Protein AF-A0A947GKJ6-F1 (afdb_monomer_lite)

InterPro domains:
  IPR011990 Tetratricopeptide-like helical domain superfamily [G3DSA:1.25.40.10] (149-249)
  IPR011990 Tetratricopeptide-like helical domain superfamily [SSF48452] (168-227)
  IPR019734 Tetratricopeptide repeat [PS50005] (166-199)

Structure (mmCIF, N/CA/C/O backbone):
data_AF-A0A947GKJ6-F1
#
_entry.id   AF-A0A947GKJ6-F1
#
loop_
_atom_site.group_PDB
_atom_site.id
_atom_site.type_symbol
_atom_site.label_atom_id
_atom_site.label_alt_id
_atom_site.label_comp_id
_atom_site.label_asym_id
_atom_site.label_entity_id
_atom_site.label_seq_id
_atom_site.pdbx_PDB_ins_code
_atom_site.Cartn_x
_atom_site.Cartn_y
_atom_site.Cartn_z
_atom_site.occupancy
_atom_site.B_iso_or_equiv
_atom_site.auth_seq_id
_atom_site.auth_comp_id
_atom_site.auth_asym_id
_atom_site.auth_atom_id
_atom_site.pdbx_PDB_model_num
ATOM 1 N N . MET A 1 1 ? 82.228 -13.424 -0.728 1.00 37.06 1 MET A N 1
ATOM 2 C CA . MET A 1 1 ? 81.303 -14.328 -1.454 1.00 37.06 1 MET A CA 1
ATOM 3 C C . MET A 1 1 ? 79.972 -14.249 -0.713 1.00 37.06 1 MET A C 1
ATOM 5 O O . MET A 1 1 ? 79.982 -14.497 0.479 1.00 37.06 1 MET A O 1
ATOM 9 N N . ARG A 1 2 ? 78.949 -13.542 -1.230 1.00 31.52 2 ARG A N 1
ATOM 10 C CA . ARG A 1 2 ? 77.868 -14.062 -2.112 1.00 31.52 2 ARG A CA 1
ATOM 11 C C . ARG A 1 2 ? 77.265 -15.351 -1.515 1.00 31.52 2 ARG A C 1
ATOM 13 O O . ARG A 1 2 ? 78.027 -16.273 -1.288 1.00 31.52 2 ARG A O 1
ATOM 20 N N . SER A 1 3 ? 75.973 -15.500 -1.237 1.00 30.55 3 SER A N 1
ATOM 21 C CA . SER A 1 3 ? 74.774 -14.880 -1.811 1.00 30.55 3 SER A CA 1
ATOM 22 C C . SER A 1 3 ? 73.558 -15.165 -0.918 1.00 30.55 3 SER A C 1
ATOM 24 O O . SER A 1 3 ? 73.424 -16.273 -0.404 1.00 30.55 3 SER A O 1
ATOM 26 N N . ILE A 1 4 ? 72.659 -14.188 -0.799 1.00 38.94 4 ILE A N 1
ATOM 27 C CA . ILE A 1 4 ? 71.297 -14.356 -0.276 1.00 38.94 4 ILE A CA 1
ATOM 28 C C . ILE A 1 4 ? 70.456 -15.030 -1.367 1.00 38.94 4 ILE A C 1
ATOM 30 O O . ILE A 1 4 ? 70.516 -14.634 -2.531 1.00 38.94 4 ILE A O 1
ATOM 34 N N . VAL A 1 5 ? 69.725 -16.072 -0.977 1.00 35.12 5 VAL A N 1
ATOM 35 C CA . VAL A 1 5 ? 68.869 -16.900 -1.831 1.00 35.12 5 VAL A CA 1
ATOM 36 C C . VAL A 1 5 ? 67.626 -16.109 -2.241 1.00 35.12 5 VAL A C 1
ATOM 38 O O . VAL A 1 5 ? 66.886 -15.609 -1.398 1.00 35.12 5 VAL A O 1
ATOM 41 N N . SER A 1 6 ? 67.416 -16.011 -3.549 1.00 31.17 6 SER A N 1
ATOM 42 C CA . SER A 1 6 ? 66.193 -15.561 -4.206 1.00 31.17 6 SER A CA 1
ATOM 43 C C . SER A 1 6 ? 65.480 -16.757 -4.853 1.00 31.17 6 SER A C 1
ATOM 45 O O . SER A 1 6 ? 66.083 -17.809 -5.060 1.00 31.17 6 SER A O 1
ATOM 47 N N . SER A 1 7 ? 64.217 -16.536 -5.230 1.00 29.61 7 SER A N 1
ATOM 48 C CA . SER A 1 7 ? 63.300 -17.390 -6.009 1.00 29.61 7 SER A CA 1
ATOM 49 C C . SER A 1 7 ? 62.308 -18.253 -5.211 1.00 29.61 7 SER A C 1
ATOM 51 O O . SER A 1 7 ? 62.592 -19.359 -4.769 1.00 29.61 7 SER A O 1
ATOM 53 N N . LEU A 1 8 ? 61.078 -17.738 -5.102 1.00 32.47 8 LEU A N 1
ATOM 54 C CA . LEU A 1 8 ? 59.866 -18.549 -5.026 1.00 32.47 8 LEU A CA 1
ATOM 55 C C . LEU A 1 8 ? 59.161 -18.421 -6.378 1.00 32.47 8 LEU A C 1
ATOM 57 O O . LEU A 1 8 ? 58.703 -17.343 -6.751 1.00 32.47 8 LEU A O 1
ATOM 61 N N . GLY A 1 9 ? 59.118 -19.531 -7.108 1.00 27.06 9 GLY A N 1
ATOM 62 C CA . GLY A 1 9 ? 58.302 -19.730 -8.293 1.00 27.06 9 GLY A CA 1
ATOM 63 C C . GLY A 1 9 ? 57.710 -21.137 -8.255 1.00 27.06 9 GLY A C 1
ATOM 64 O O . GLY A 1 9 ? 58.453 -22.110 -8.207 1.00 27.06 9 GLY A O 1
ATOM 65 N N . LEU A 1 10 ? 56.382 -21.226 -8.275 1.00 33.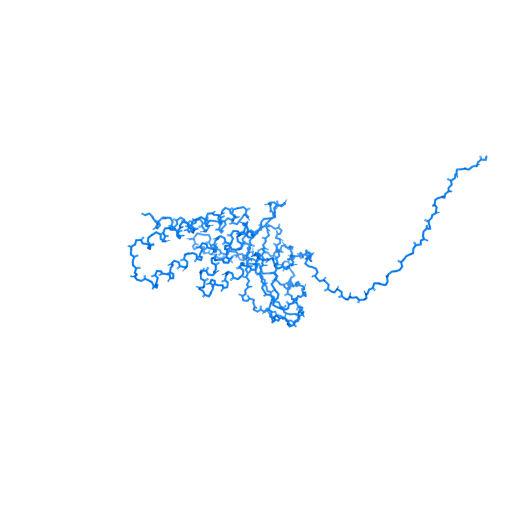88 10 LEU A N 1
ATOM 66 C CA . LEU A 1 10 ? 55.575 -22.394 -8.653 1.00 33.88 10 LEU A CA 1
ATOM 67 C C . LEU A 1 10 ? 54.344 -21.800 -9.383 1.00 33.88 10 LEU A C 1
ATOM 69 O O . LEU A 1 10 ? 53.660 -20.971 -8.792 1.00 33.88 10 LEU A O 1
ATOM 73 N N . MET A 1 11 ? 54.140 -21.945 -10.706 1.00 29.05 11 MET A N 1
ATOM 74 C CA . MET A 1 11 ? 53.617 -23.132 -11.433 1.00 29.05 11 MET A CA 1
ATOM 75 C C . MET A 1 11 ? 52.424 -23.761 -10.682 1.00 29.05 11 MET A C 1
ATOM 77 O O . MET A 1 11 ? 52.632 -24.291 -9.602 1.00 29.05 11 MET A O 1
ATOM 81 N N . GLY A 1 12 ? 51.154 -23.762 -11.107 1.00 29.92 12 GLY A N 1
ATOM 82 C CA . GLY A 1 12 ? 50.521 -23.517 -12.405 1.00 29.92 12 GLY A CA 1
ATOM 83 C C . GLY A 1 12 ? 50.103 -24.828 -13.091 1.00 29.92 12 GLY A C 1
ATOM 84 O O . GLY A 1 12 ? 50.904 -25.316 -13.869 1.00 29.92 12 GLY A O 1
ATOM 85 N N . VAL A 1 13 ? 48.886 -25.359 -12.842 1.00 30.19 13 VAL A N 1
ATOM 86 C CA . VAL A 1 13 ? 48.108 -26.303 -13.705 1.00 30.19 13 VAL A CA 1
ATOM 87 C C . VAL A 1 13 ? 46.611 -26.211 -13.288 1.00 30.19 13 VAL A C 1
ATOM 89 O O . VAL A 1 13 ? 46.316 -26.437 -12.121 1.00 30.19 13 VAL A O 1
ATOM 92 N N . LEU A 1 14 ? 45.678 -25.620 -14.056 1.00 30.88 14 LEU A N 1
ATOM 93 C CA . LEU A 1 14 ? 44.895 -26.097 -15.226 1.00 30.88 14 LEU A CA 1
ATOM 94 C C . LEU A 1 14 ? 43.681 -26.996 -14.885 1.00 30.88 14 LEU A C 1
ATOM 96 O O . LEU A 1 14 ? 43.839 -28.177 -14.599 1.00 30.88 14 LEU A O 1
ATOM 100 N N . LEU A 1 15 ? 42.463 -26.456 -15.032 1.00 26.39 15 LEU A N 1
ATOM 101 C CA . LEU A 1 15 ? 41.263 -27.228 -15.384 1.00 26.39 15 LEU A CA 1
ATOM 102 C C . LEU A 1 15 ? 40.275 -26.329 -16.139 1.00 26.39 15 LEU A C 1
ATOM 104 O O . LEU A 1 15 ? 39.789 -25.331 -15.612 1.00 26.39 15 LEU A O 1
ATOM 108 N N . GLY A 1 16 ? 40.032 -26.673 -17.403 1.00 33.19 16 GLY A N 1
ATOM 109 C CA . GLY A 1 16 ? 39.035 -26.028 -18.242 1.00 33.19 16 GLY A CA 1
ATOM 110 C C . GLY A 1 16 ? 37.628 -26.498 -17.890 1.00 33.19 16 GLY A C 1
ATOM 111 O O . GLY A 1 16 ? 37.373 -27.695 -17.781 1.00 33.19 16 GLY A O 1
ATOM 112 N N . LEU A 1 17 ? 36.710 -25.544 -17.791 1.00 26.81 17 LEU A N 1
ATOM 113 C CA . LEU A 1 17 ? 35.291 -25.761 -18.018 1.00 26.81 17 LEU A CA 1
ATOM 114 C C . LEU A 1 17 ? 34.853 -24.745 -19.067 1.00 26.81 17 LEU A C 1
ATOM 116 O O . LEU A 1 17 ? 34.988 -23.537 -18.879 1.00 26.81 17 LEU A O 1
ATOM 120 N N . ALA A 1 18 ? 34.369 -25.262 -20.192 1.00 28.14 18 ALA A N 1
ATOM 121 C CA . ALA A 1 18 ? 33.585 -24.497 -21.139 1.00 28.14 18 ALA A CA 1
ATOM 122 C C . ALA A 1 18 ? 32.384 -23.908 -20.388 1.00 28.14 18 ALA A C 1
ATOM 124 O O . ALA A 1 18 ? 31.559 -24.655 -19.863 1.00 28.14 18 ALA A O 1
ATOM 125 N N . MET A 1 19 ? 32.304 -22.582 -20.302 1.00 24.97 19 MET A N 1
ATOM 126 C CA . MET A 1 19 ? 31.081 -21.919 -19.864 1.00 24.97 19 MET A CA 1
ATOM 127 C C . MET A 1 19 ? 30.160 -21.738 -21.076 1.00 24.97 19 MET A C 1
ATOM 129 O O . MET A 1 19 ? 30.645 -21.408 -22.163 1.00 24.97 19 MET A O 1
ATOM 133 N N . PRO A 1 20 ? 28.851 -21.994 -20.924 1.00 27.77 20 PRO A N 1
ATOM 134 C CA . PRO A 1 20 ? 27.901 -21.855 -22.010 1.00 27.77 20 PRO A CA 1
ATOM 135 C C . PRO A 1 20 ? 27.754 -20.380 -22.386 1.00 27.77 20 PRO A C 1
ATOM 137 O O . PRO A 1 20 ? 27.808 -19.484 -21.546 1.00 27.77 20 PRO A O 1
ATOM 140 N N . VAL A 1 21 ? 27.517 -20.141 -23.671 1.00 33.78 21 VAL A N 1
ATOM 141 C CA . VAL A 1 21 ? 26.902 -18.906 -24.148 1.00 33.78 21 VAL A CA 1
ATOM 142 C C . VAL A 1 21 ? 25.480 -18.873 -23.585 1.00 33.78 21 VAL A C 1
ATOM 144 O O . VAL A 1 21 ? 24.639 -19.668 -23.997 1.00 33.78 21 VAL A O 1
ATOM 147 N N . SER A 1 22 ? 25.198 -17.959 -22.660 1.00 23.44 22 SER A N 1
ATOM 148 C CA . SER A 1 22 ? 23.830 -17.559 -22.330 1.00 23.44 22 SER A CA 1
ATOM 149 C C . SER A 1 22 ? 23.781 -16.053 -22.131 1.00 23.44 22 SER A C 1
ATOM 151 O O . SER A 1 22 ? 24.457 -15.492 -21.272 1.00 23.44 22 SER A O 1
ATOM 153 N N . ALA A 1 23 ? 22.990 -15.409 -22.980 1.00 28.45 23 ALA A N 1
ATOM 154 C CA . ALA A 1 23 ? 22.637 -14.012 -22.889 1.00 28.45 23 ALA A CA 1
ATOM 155 C C . ALA A 1 23 ? 21.926 -13.739 -21.556 1.00 28.45 23 ALA A C 1
ATOM 157 O O . ALA A 1 23 ? 20.780 -14.135 -21.369 1.00 28.45 23 ALA A O 1
ATOM 158 N N . GLU A 1 24 ? 22.588 -13.025 -20.655 1.00 24.91 24 GLU A N 1
ATOM 159 C CA . GLU A 1 24 ? 21.933 -12.353 -19.539 1.00 24.91 24 GLU A CA 1
ATOM 160 C C . GLU A 1 24 ? 21.979 -10.848 -19.802 1.00 24.91 24 GLU A C 1
ATOM 162 O O . GLU A 1 24 ? 22.878 -10.131 -19.373 1.00 24.91 24 GLU A O 1
ATOM 167 N N . VAL A 1 25 ? 20.965 -10.347 -20.511 1.00 29.11 25 VAL A N 1
ATOM 168 C CA . VAL A 1 25 ? 20.503 -8.973 -20.284 1.00 29.11 25 VAL A CA 1
ATOM 169 C C . VAL A 1 25 ? 19.706 -9.014 -18.979 1.00 29.11 25 VAL A C 1
ATOM 171 O O . VAL A 1 25 ? 18.476 -9.083 -18.968 1.00 29.11 25 VAL A O 1
ATOM 174 N N . LEU A 1 26 ? 20.442 -9.069 -17.868 1.00 25.94 26 LEU A N 1
ATOM 175 C CA . LEU A 1 26 ? 19.922 -8.935 -16.516 1.00 25.94 26 LEU A CA 1
ATOM 176 C C . LEU A 1 26 ? 19.857 -7.441 -16.186 1.00 25.94 26 LEU A C 1
ATOM 178 O O . LEU A 1 26 ? 20.861 -6.818 -15.854 1.00 25.94 26 LEU A O 1
ATOM 182 N N . LEU A 1 27 ? 18.660 -6.863 -16.197 1.00 30.64 27 LEU A N 1
ATOM 183 C CA . LEU A 1 27 ? 18.359 -5.864 -15.177 1.00 30.64 27 LEU A CA 1
ATOM 184 C C . LEU A 1 27 ? 18.038 -6.660 -13.916 1.00 30.64 27 LEU A C 1
ATOM 186 O O . LEU A 1 27 ? 16.894 -7.022 -13.653 1.00 30.64 27 LEU A O 1
ATOM 190 N N . GLN A 1 28 ? 19.096 -7.021 -13.191 1.00 31.44 28 GLN A N 1
ATOM 191 C CA . GLN A 1 28 ? 18.980 -7.455 -11.808 1.00 31.44 28 GLN A CA 1
ATOM 192 C C . GLN A 1 28 ? 18.272 -6.320 -11.059 1.00 31.44 28 GLN A C 1
ATOM 194 O O . GLN A 1 28 ? 18.642 -5.153 -11.214 1.00 31.44 28 GLN A O 1
ATOM 199 N N . ALA A 1 29 ? 17.242 -6.645 -10.279 1.00 35.03 29 ALA A N 1
ATOM 200 C CA . ALA A 1 29 ? 16.741 -5.747 -9.246 1.00 35.03 29 ALA A CA 1
ATOM 201 C C . ALA A 1 29 ? 17.953 -5.160 -8.490 1.00 35.03 29 ALA A C 1
ATOM 203 O O . ALA A 1 29 ? 18.764 -5.925 -7.969 1.00 35.03 29 ALA A O 1
ATOM 204 N N . GLY A 1 30 ? 18.136 -3.834 -8.532 1.00 33.03 30 GLY A N 1
ATOM 205 C CA . GLY A 1 30 ? 19.352 -3.181 -8.014 1.00 33.03 30 GLY A CA 1
ATOM 206 C C . GLY A 1 30 ? 20.012 -2.112 -8.897 1.00 33.03 30 GLY A C 1
ATOM 207 O O . GLY A 1 30 ? 21.083 -1.614 -8.543 1.00 33.03 30 GLY A O 1
ATOM 208 N N . ALA A 1 31 ? 19.413 -1.701 -10.019 1.00 32.28 31 ALA A N 1
ATOM 209 C CA . ALA A 1 31 ? 19.928 -0.563 -10.784 1.00 32.28 31 ALA A CA 1
ATOM 210 C C . ALA A 1 31 ? 19.820 0.734 -9.958 1.00 32.28 31 ALA A C 1
ATOM 212 O O . ALA A 1 31 ? 18.732 1.256 -9.727 1.00 32.28 31 ALA A O 1
ATOM 213 N N . THR A 1 32 ? 20.966 1.239 -9.500 1.00 35.75 32 THR A N 1
ATOM 214 C CA . THR A 1 32 ? 21.081 2.499 -8.763 1.00 35.75 32 THR A CA 1
ATOM 215 C C . THR A 1 32 ? 21.467 3.599 -9.748 1.00 35.75 32 THR A C 1
ATOM 217 O O . THR A 1 32 ? 22.650 3.867 -9.943 1.00 35.75 32 THR A O 1
ATOM 220 N N . GLU A 1 33 ? 20.503 4.254 -10.394 1.00 38.75 33 GLU A N 1
ATOM 221 C CA . GLU A 1 33 ? 20.808 5.490 -11.125 1.00 38.75 33 GLU A CA 1
ATOM 222 C C . GLU A 1 33 ? 20.631 6.688 -10.185 1.00 38.75 33 GLU A C 1
ATOM 224 O O . GLU A 1 33 ? 19.533 6.988 -9.716 1.00 38.75 33 GLU A O 1
ATOM 229 N N . THR A 1 34 ? 21.729 7.391 -9.895 1.00 33.97 34 THR A N 1
ATOM 230 C CA . THR A 1 34 ? 21.670 8.738 -9.310 1.00 33.97 34 THR A CA 1
ATOM 231 C C . THR A 1 34 ? 21.620 9.724 -10.471 1.00 33.97 34 THR A C 1
ATOM 233 O O . THR A 1 34 ? 22.651 9.984 -11.089 1.00 33.97 34 THR A O 1
ATOM 236 N N . LYS A 1 35 ? 20.437 10.254 -10.801 1.00 41.22 35 LYS A N 1
ATOM 237 C CA . LYS A 1 35 ? 20.310 11.352 -11.770 1.00 41.22 35 LYS A CA 1
ATOM 238 C C . LYS A 1 35 ? 20.147 12.675 -11.026 1.00 41.22 35 LYS A C 1
ATOM 240 O O . LYS A 1 35 ? 19.351 12.805 -10.101 1.00 41.22 35 LYS A O 1
ATOM 245 N N . LEU A 1 36 ? 20.970 13.645 -11.411 1.00 32.31 36 LEU A N 1
ATOM 246 C CA . LEU A 1 36 ? 20.948 15.016 -10.915 1.00 32.31 36 LEU A CA 1
ATOM 247 C C . LEU A 1 36 ? 20.172 15.839 -11.942 1.00 32.31 36 LEU A C 1
ATOM 249 O O . LEU A 1 36 ? 20.590 15.866 -13.098 1.00 32.31 36 LEU A O 1
ATOM 253 N N . VAL A 1 37 ? 19.064 16.475 -11.560 1.00 38.94 37 VAL A N 1
ATOM 254 C CA . VAL A 1 37 ? 18.311 17.333 -12.487 1.00 38.94 37 VAL A CA 1
ATOM 255 C C . VAL A 1 37 ? 18.141 18.716 -11.920 1.00 38.94 37 VAL A C 1
ATOM 257 O O . VAL A 1 37 ? 17.546 18.884 -10.863 1.00 38.94 37 VAL A O 1
ATOM 260 N N . THR A 1 38 ? 18.664 19.682 -12.663 1.00 31.03 38 THR A N 1
ATOM 261 C CA . THR A 1 38 ? 18.335 21.099 -12.581 1.00 31.03 38 THR A CA 1
ATOM 262 C C . THR A 1 38 ? 17.221 21.394 -13.595 1.00 31.03 38 THR A C 1
ATOM 264 O O . THR A 1 38 ? 17.254 20.882 -14.716 1.00 31.03 38 THR A O 1
ATOM 267 N N . ALA A 1 39 ? 16.239 22.228 -13.238 1.00 35.88 39 ALA A N 1
ATOM 268 C CA . ALA A 1 39 ? 15.137 22.634 -14.130 1.00 35.88 39 ALA A CA 1
ATOM 269 C C . ALA A 1 39 ? 15.566 23.256 -15.466 1.00 35.88 39 ALA A C 1
ATOM 271 O O . ALA A 1 39 ? 14.760 23.354 -16.391 1.00 35.88 39 ALA A O 1
ATOM 272 N N . GLU A 1 40 ? 16.826 23.657 -15.600 1.00 31.30 40 GLU A N 1
ATOM 273 C CA . GLU A 1 40 ? 17.349 24.247 -16.830 1.00 31.30 40 GLU A CA 1
ATOM 274 C C . GLU A 1 40 ? 17.473 23.238 -17.986 1.00 31.30 40 GLU A C 1
ATOM 276 O O . GLU A 1 40 ? 17.571 23.642 -19.142 1.00 31.30 40 GLU A O 1
ATOM 281 N N . SER A 1 41 ? 17.394 21.925 -17.727 1.00 37.09 41 SER A N 1
ATOM 282 C CA . SER A 1 41 ? 17.324 20.910 -18.784 1.00 37.09 41 SER A CA 1
ATOM 283 C C . SER A 1 41 ? 15.947 20.246 -18.817 1.00 37.09 41 SER A C 1
ATOM 285 O O . SER A 1 41 ? 15.705 19.282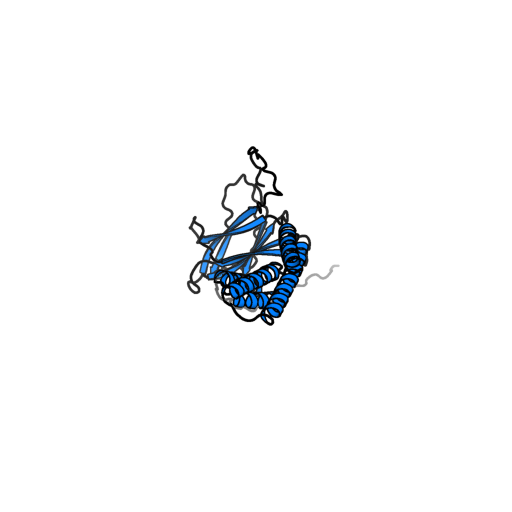 -18.098 1.00 37.09 41 SER A O 1
ATOM 287 N N . HIS A 1 42 ? 15.050 20.726 -19.680 1.00 41.69 42 HIS A N 1
ATOM 288 C CA . HIS A 1 42 ? 13.744 20.116 -19.985 1.00 41.69 42 HIS A CA 1
ATOM 289 C C . HIS A 1 42 ? 13.884 18.768 -20.734 1.00 41.69 42 HIS A C 1
ATOM 291 O O . HIS A 1 42 ? 13.357 18.588 -21.832 1.00 41.69 42 HIS A O 1
ATOM 297 N N . ARG A 1 43 ? 14.656 17.817 -20.199 1.00 50.81 43 ARG A N 1
ATOM 298 C CA . ARG A 1 43 ? 14.747 16.456 -20.742 1.00 50.81 43 ARG A CA 1
ATOM 299 C C . ARG A 1 43 ? 13.914 15.518 -19.867 1.00 50.81 43 ARG A C 1
ATOM 301 O O . ARG A 1 43 ? 14.146 15.505 -18.661 1.00 50.81 43 ARG A O 1
ATOM 308 N N . PRO A 1 44 ? 12.988 14.731 -20.446 1.00 55.69 44 PRO A N 1
ATOM 309 C CA . PRO A 1 44 ? 12.188 13.783 -19.677 1.00 55.69 44 PRO A CA 1
ATOM 310 C C . PRO A 1 44 ? 13.104 12.767 -18.986 1.00 55.69 44 PRO A C 1
ATOM 312 O O . PRO A 1 44 ? 14.025 12.217 -19.604 1.00 55.69 44 PRO A O 1
ATOM 315 N N . LEU A 1 45 ? 12.874 12.536 -17.693 1.00 66.62 45 LEU A N 1
ATOM 316 C CA . LEU A 1 45 ? 13.732 11.709 -16.838 1.00 66.62 45 LEU A CA 1
ATOM 317 C C . LEU A 1 45 ? 13.347 10.242 -16.912 1.00 66.62 45 LEU A C 1
ATOM 319 O O . LEU A 1 45 ? 12.990 9.596 -15.930 1.00 66.62 45 LEU A O 1
ATOM 323 N N . ARG A 1 46 ? 13.437 9.710 -18.124 1.00 77.25 46 ARG A N 1
ATOM 324 C CA . ARG A 1 46 ? 13.062 8.334 -18.400 1.00 77.25 46 ARG A CA 1
ATOM 325 C C . ARG A 1 46 ? 14.180 7.385 -17.999 1.00 77.25 46 ARG A C 1
ATOM 327 O O . ARG A 1 46 ? 15.348 7.554 -18.367 1.00 77.25 46 ARG A O 1
ATOM 334 N N . HIS A 1 47 ? 13.809 6.377 -17.229 1.00 78.44 47 HIS A N 1
ATOM 335 C CA . HIS A 1 47 ? 14.664 5.269 -16.843 1.00 78.44 47 HIS A CA 1
ATOM 336 C C . HIS A 1 47 ? 14.213 4.021 -17.581 1.00 78.44 47 HIS A C 1
ATOM 338 O O . HIS A 1 47 ? 13.048 3.637 -17.504 1.00 78.44 47 HIS A O 1
ATOM 344 N N . ARG A 1 48 ? 15.136 3.395 -18.309 1.00 83.19 48 ARG A N 1
ATOM 345 C CA . ARG A 1 48 ? 14.831 2.189 -19.075 1.00 83.19 48 ARG A CA 1
ATOM 346 C C . ARG A 1 48 ? 14.810 0.969 -18.168 1.00 83.19 48 ARG A C 1
ATOM 348 O O . ARG A 1 48 ? 15.694 0.789 -17.335 1.00 83.19 48 ARG A O 1
ATOM 355 N N . LEU A 1 49 ? 13.813 0.124 -18.379 1.00 82.75 49 LEU A N 1
ATOM 356 C CA . LEU A 1 49 ? 13.604 -1.140 -17.691 1.00 82.75 49 LEU A CA 1
ATOM 357 C C . LEU A 1 49 ? 13.235 -2.206 -18.726 1.00 82.75 49 LEU A C 1
ATOM 359 O O . LEU A 1 49 ? 12.490 -1.930 -19.659 1.00 82.75 49 LEU A O 1
ATOM 363 N N . THR A 1 50 ? 13.688 -3.444 -18.543 1.00 85.56 50 THR A N 1
ATOM 364 C CA . THR A 1 50 ? 13.164 -4.592 -19.295 1.00 85.56 50 THR A CA 1
ATOM 365 C C . THR A 1 50 ? 12.561 -5.588 -18.318 1.00 85.56 50 THR A C 1
ATOM 367 O O . THR A 1 50 ? 13.266 -6.115 -17.455 1.00 85.56 50 THR A O 1
ATOM 370 N N . ALA A 1 51 ? 11.266 -5.847 -18.460 1.00 85.94 51 ALA A N 1
ATOM 371 C CA . ALA A 1 51 ? 10.479 -6.662 -17.538 1.00 85.94 51 ALA A CA 1
ATOM 372 C C . ALA A 1 51 ? 9.422 -7.473 -18.298 1.00 85.94 51 ALA A C 1
ATOM 374 O O . ALA A 1 51 ? 9.137 -7.188 -19.462 1.00 85.94 51 ALA A O 1
ATOM 375 N N . GLU A 1 52 ? 8.855 -8.492 -17.654 1.00 89.25 52 GLU A N 1
ATOM 376 C CA . GLU A 1 52 ? 7.727 -9.229 -18.234 1.00 89.25 52 GLU A CA 1
ATOM 377 C C . GLU A 1 52 ? 6.479 -8.334 -18.259 1.00 89.25 52 GLU A C 1
ATOM 379 O O . GLU A 1 52 ? 6.221 -7.578 -17.317 1.00 89.25 52 GLU A O 1
ATOM 384 N N . ALA A 1 53 ? 5.685 -8.420 -19.324 1.00 88.50 53 ALA A N 1
ATOM 385 C CA . ALA A 1 53 ? 4.382 -7.762 -19.360 1.00 88.50 53 ALA A CA 1
ATOM 386 C C . ALA A 1 53 ? 3.470 -8.261 -18.222 1.00 88.50 53 ALA A C 1
ATOM 388 O O . ALA A 1 53 ? 3.460 -9.450 -17.883 1.00 88.50 53 ALA A O 1
ATOM 389 N N . GLY A 1 54 ? 2.733 -7.345 -17.586 1.00 88.25 54 GLY A N 1
ATOM 390 C CA . GLY A 1 54 ? 1.872 -7.666 -16.444 1.00 88.25 54 GLY A CA 1
ATOM 391 C C . GLY A 1 54 ? 2.623 -7.998 -15.144 1.00 88.25 54 GLY A C 1
ATOM 392 O O . GLY A 1 54 ? 2.019 -8.529 -14.200 1.00 88.25 54 GLY A O 1
ATOM 393 N N . GLN A 1 55 ? 3.937 -7.742 -15.081 1.00 89.56 55 GLN A N 1
ATOM 394 C CA . GLN A 1 55 ? 4.739 -7.919 -13.870 1.00 89.56 55 GLN A CA 1
ATOM 395 C C . GLN A 1 55 ? 4.494 -6.777 -12.880 1.00 89.56 55 GLN A C 1
ATOM 397 O O . GLN A 1 55 ? 4.583 -5.602 -13.228 1.00 89.56 55 GLN A O 1
ATOM 402 N N . THR A 1 56 ? 4.255 -7.122 -11.614 1.00 91.31 56 THR A N 1
ATOM 403 C CA . THR A 1 56 ? 4.192 -6.139 -10.526 1.00 91.31 56 THR A CA 1
ATOM 404 C C . THR A 1 56 ? 5.591 -5.842 -9.993 1.00 91.31 56 THR A C 1
ATOM 406 O O . THR A 1 56 ? 6.305 -6.751 -9.549 1.00 91.31 56 THR A O 1
ATOM 409 N N . ILE A 1 57 ? 5.964 -4.568 -10.026 1.00 89.19 57 ILE A N 1
ATOM 410 C CA . ILE A 1 57 ? 7.259 -4.050 -9.582 1.00 89.19 57 ILE A CA 1
ATOM 411 C C . ILE A 1 57 ? 7.077 -3.098 -8.403 1.00 89.19 57 ILE A C 1
ATOM 413 O O . ILE A 1 57 ? 5.998 -2.540 -8.199 1.00 89.19 57 ILE A O 1
ATOM 417 N N . ALA A 1 58 ? 8.147 -2.921 -7.639 1.00 88.69 58 ALA A N 1
ATOM 418 C CA . ALA A 1 58 ? 8.256 -1.886 -6.630 1.00 88.69 58 ALA A CA 1
ATOM 419 C C . ALA A 1 58 ? 9.381 -0.922 -7.019 1.00 88.69 58 ALA A C 1
ATOM 421 O O . ALA A 1 58 ? 10.451 -1.328 -7.474 1.00 88.69 58 ALA A O 1
ATOM 422 N N . ILE A 1 59 ? 9.112 0.369 -6.881 1.00 86.44 59 ILE A N 1
ATOM 423 C CA . ILE A 1 59 ? 10.014 1.459 -7.221 1.00 86.44 59 ILE A CA 1
ATOM 424 C C . ILE A 1 59 ? 10.270 2.231 -5.937 1.00 86.44 59 ILE A C 1
ATOM 426 O O . ILE A 1 59 ? 9.379 2.897 -5.412 1.00 86.44 59 ILE A O 1
ATOM 430 N N . GLN A 1 60 ? 11.493 2.139 -5.431 1.00 84.12 60 GLN A N 1
ATOM 431 C CA . GLN A 1 60 ? 11.937 2.902 -4.279 1.00 84.12 60 GLN A CA 1
ATOM 432 C C . GLN A 1 60 ? 12.575 4.207 -4.751 1.00 84.12 60 GLN A C 1
ATOM 434 O O . GLN A 1 60 ? 13.593 4.204 -5.446 1.00 84.12 60 GLN A O 1
ATOM 439 N N . LEU A 1 61 ? 11.997 5.327 -4.334 1.00 79.94 61 LEU A N 1
ATOM 440 C CA . LEU A 1 61 ? 12.509 6.671 -4.553 1.00 79.94 61 LEU A CA 1
ATOM 441 C C . LEU A 1 61 ? 13.021 7.235 -3.227 1.00 79.94 61 LEU A C 1
ATOM 443 O O . LEU A 1 61 ? 12.258 7.499 -2.298 1.00 79.94 61 LEU A O 1
ATOM 447 N N . LYS A 1 62 ? 14.337 7.432 -3.140 1.00 78.12 62 LYS A N 1
ATOM 448 C CA . LYS A 1 62 ? 14.976 8.147 -2.030 1.00 78.12 62 LYS A CA 1
ATOM 449 C C . LYS A 1 62 ? 15.210 9.593 -2.449 1.00 78.12 62 LYS A C 1
ATOM 451 O O . LYS A 1 62 ? 16.041 9.848 -3.324 1.00 78.12 62 LYS A O 1
ATOM 456 N N . LEU A 1 63 ? 14.483 10.526 -1.840 1.00 73.94 63 LEU A N 1
ATOM 457 C CA . LEU A 1 63 ? 14.596 11.959 -2.121 1.00 73.94 63 LEU A CA 1
ATOM 458 C C . LEU A 1 63 ? 15.715 12.575 -1.277 1.00 73.94 63 LEU A C 1
ATOM 460 O O . LEU A 1 63 ? 15.820 12.316 -0.085 1.00 73.94 63 LEU A O 1
ATOM 464 N N . ALA A 1 64 ? 16.556 13.420 -1.873 1.00 67.81 64 ALA A N 1
ATOM 465 C CA . ALA A 1 64 ? 17.711 13.994 -1.177 1.00 67.81 64 ALA A CA 1
ATOM 466 C C . ALA A 1 64 ? 17.334 14.972 -0.051 1.00 67.81 64 ALA A C 1
ATOM 468 O O . ALA A 1 64 ? 18.126 15.184 0.862 1.00 67.81 64 ALA A O 1
ATOM 469 N N . ASN A 1 65 ? 16.151 15.581 -0.129 1.00 66.44 65 ASN A N 1
ATOM 470 C CA . ASN A 1 65 ? 15.616 16.482 0.889 1.00 66.44 65 ASN A CA 1
ATOM 471 C C . ASN A 1 65 ? 14.708 15.766 1.904 1.00 66.44 65 ASN A C 1
ATOM 473 O O . ASN A 1 65 ? 14.227 16.430 2.814 1.00 66.44 65 ASN A O 1
ATOM 477 N N . ASN A 1 66 ? 14.465 14.453 1.739 1.00 63.94 66 ASN A N 1
ATOM 478 C CA . ASN A 1 66 ? 13.484 13.675 2.506 1.00 63.94 66 ASN A CA 1
ATOM 479 C C . ASN A 1 66 ? 12.140 14.404 2.673 1.00 63.94 66 ASN A C 1
ATOM 481 O O . ASN A 1 66 ? 11.529 14.304 3.732 1.00 63.94 66 ASN A O 1
ATOM 485 N N . ASN A 1 67 ? 11.710 15.188 1.676 1.00 65.31 67 ASN A N 1
ATOM 486 C CA . ASN A 1 67 ? 10.502 15.990 1.820 1.00 65.31 67 ASN A CA 1
ATOM 487 C C . ASN A 1 67 ? 9.276 15.057 1.850 1.00 65.31 67 ASN A C 1
ATOM 489 O O . ASN A 1 67 ? 8.974 14.438 0.823 1.00 65.31 67 ASN A O 1
ATOM 493 N N . PRO A 1 68 ? 8.573 14.953 2.995 1.00 60.16 68 PRO A N 1
ATOM 494 C CA . PRO A 1 68 ? 7.465 14.024 3.140 1.00 60.16 68 PRO A CA 1
ATOM 495 C C . PRO A 1 68 ? 6.244 14.446 2.320 1.00 60.16 68 PRO A C 1
ATOM 497 O O . PRO A 1 68 ? 5.423 13.584 2.025 1.00 60.16 68 PRO A O 1
ATOM 500 N N . ASP A 1 69 ? 6.139 15.707 1.898 1.00 60.50 69 ASP A N 1
ATOM 501 C CA . ASP A 1 69 ? 4.972 16.261 1.198 1.00 60.50 69 ASP A CA 1
ATOM 502 C C . ASP A 1 69 ? 4.990 15.988 -0.313 1.00 60.50 69 ASP A C 1
ATOM 504 O O . ASP A 1 69 ? 4.067 16.364 -1.031 1.00 60.50 69 ASP A O 1
ATOM 508 N N . ILE A 1 70 ? 6.030 15.318 -0.820 1.00 65.31 70 ILE A N 1
ATOM 509 C CA . ILE A 1 70 ? 6.098 14.915 -2.224 1.00 65.31 70 ILE A CA 1
ATOM 510 C C . ILE A 1 70 ? 5.308 13.615 -2.419 1.00 65.31 70 ILE A C 1
ATOM 512 O O . ILE A 1 70 ? 5.707 12.534 -1.972 1.00 65.31 70 ILE A O 1
ATOM 516 N N . VAL A 1 71 ? 4.197 13.706 -3.143 1.00 60.62 71 VAL A N 1
ATOM 517 C CA . VAL A 1 71 ? 3.479 12.553 -3.683 1.00 60.62 71 VAL A CA 1
ATOM 518 C C . VAL A 1 71 ? 4.239 12.084 -4.913 1.00 60.62 71 VAL A C 1
ATOM 520 O O . VAL A 1 71 ? 4.449 12.828 -5.870 1.00 60.62 71 VAL A O 1
ATOM 523 N N . SER A 1 72 ? 4.698 10.838 -4.867 1.00 68.94 72 SER A N 1
ATOM 524 C CA . SER A 1 72 ? 5.446 10.251 -5.972 1.00 68.94 72 SER A CA 1
ATOM 525 C C . SER A 1 72 ? 4.522 9.356 -6.783 1.00 68.94 72 SER A C 1
ATOM 527 O O . SER A 1 72 ? 4.122 8.286 -6.322 1.00 68.94 72 SER A O 1
ATOM 529 N N . ARG A 1 73 ? 4.196 9.796 -7.997 1.00 76.25 73 ARG A N 1
ATOM 530 C CA . ARG A 1 73 ? 3.565 8.960 -9.023 1.00 76.25 73 ARG A CA 1
ATOM 531 C C . ARG A 1 73 ? 4.589 8.601 -10.087 1.00 76.25 73 ARG A C 1
ATOM 533 O O . ARG A 1 73 ? 5.725 9.066 -10.054 1.00 76.25 73 ARG A O 1
ATOM 540 N N . VAL A 1 74 ? 4.215 7.721 -11.007 1.00 81.31 74 VAL A N 1
ATOM 541 C CA . VAL A 1 74 ? 5.112 7.270 -12.069 1.00 81.31 74 VAL A CA 1
ATOM 542 C C . VAL A 1 74 ? 4.333 7.185 -13.365 1.00 81.31 74 VAL A C 1
ATOM 544 O O . VAL A 1 74 ? 3.299 6.532 -13.424 1.00 81.31 74 VAL A O 1
ATOM 547 N N . ALA A 1 75 ? 4.869 7.796 -14.414 1.00 85.62 75 ALA A N 1
ATOM 548 C CA . ALA A 1 75 ? 4.449 7.518 -15.774 1.00 85.62 75 ALA A CA 1
ATOM 549 C C . ALA A 1 75 ? 5.245 6.328 -16.326 1.00 85.62 75 ALA A C 1
ATOM 551 O O . ALA A 1 75 ? 6.473 6.270 -16.198 1.00 85.62 75 ALA A O 1
ATOM 552 N N . VAL A 1 76 ? 4.543 5.384 -16.952 1.00 88.81 76 VAL A N 1
ATOM 553 C CA . VAL A 1 76 ? 5.140 4.222 -17.619 1.00 88.81 76 VAL A CA 1
ATOM 554 C C . VAL A 1 76 ? 4.924 4.357 -19.117 1.00 88.81 76 VAL A C 1
ATOM 556 O O . VAL A 1 76 ? 3.814 4.602 -19.571 1.00 88.81 76 VAL A O 1
ATOM 559 N N . TYR A 1 77 ? 5.971 4.160 -19.903 1.00 89.19 77 TYR A N 1
ATOM 560 C CA . TYR A 1 77 ? 5.930 4.182 -21.361 1.00 89.19 77 TYR A CA 1
ATOM 561 C C . TYR A 1 77 ? 6.454 2.849 -21.894 1.00 89.19 77 TYR A C 1
ATOM 563 O O . TYR A 1 77 ? 7.342 2.251 -21.290 1.00 89.19 77 TYR A O 1
ATOM 571 N N . ALA A 1 78 ? 5.955 2.390 -23.041 1.00 86.31 78 ALA A N 1
ATOM 572 C CA . ALA A 1 78 ? 6.668 1.373 -23.818 1.00 86.31 78 ALA A CA 1
ATOM 573 C C . ALA A 1 78 ? 7.764 2.052 -24.651 1.00 86.31 78 ALA A C 1
ATOM 575 O O . ALA A 1 78 ? 7.586 3.195 -25.079 1.00 86.31 78 ALA A O 1
ATOM 576 N N . GLU A 1 79 ? 8.873 1.362 -24.908 1.00 77.44 79 GLU A N 1
ATOM 577 C CA . GLU A 1 79 ? 9.983 1.906 -25.695 1.00 77.44 79 GLU A CA 1
ATOM 578 C C . GLU A 1 79 ? 9.503 2.507 -27.030 1.00 77.44 79 GLU A C 1
ATOM 580 O O . GLU A 1 79 ? 8.718 1.911 -27.771 1.00 77.44 79 GLU A O 1
ATOM 585 N N . GLY A 1 80 ? 9.945 3.737 -27.312 1.00 75.12 80 GLY A N 1
ATOM 586 C CA . GLY A 1 80 ? 9.557 4.486 -28.509 1.00 75.12 80 GLY A CA 1
ATOM 587 C C . GLY A 1 80 ? 8.167 5.134 -28.455 1.00 75.12 80 GLY A C 1
ATOM 588 O O . GLY A 1 80 ? 7.814 5.860 -29.384 1.00 75.12 80 GLY A O 1
ATOM 589 N N . LYS A 1 81 ? 7.384 4.934 -27.384 1.00 80.00 81 LYS A N 1
ATOM 590 C CA . LYS A 1 81 ? 6.125 5.659 -27.156 1.00 80.00 81 LYS A CA 1
ATOM 591 C C . LYS A 1 81 ? 6.359 6.899 -26.293 1.00 80.00 81 LYS A C 1
ATOM 593 O O . LYS A 1 81 ? 7.015 6.862 -25.255 1.00 80.00 81 LYS A O 1
ATOM 598 N N . TYR A 1 82 ? 5.787 8.022 -26.722 1.00 75.12 82 TYR A N 1
ATOM 599 C CA . TYR A 1 82 ? 5.855 9.286 -25.981 1.00 75.12 82 TYR A CA 1
ATOM 600 C C . TYR A 1 82 ? 4.646 9.529 -25.078 1.00 75.12 82 TYR A C 1
ATOM 602 O O . TYR A 1 82 ? 4.747 10.360 -24.184 1.00 75.12 82 TYR A O 1
ATOM 610 N N . THR A 1 83 ? 3.548 8.801 -25.286 1.00 79.69 83 THR A N 1
ATOM 611 C CA . THR A 1 83 ? 2.340 8.850 -24.452 1.00 79.69 83 THR A CA 1
ATOM 612 C C . THR A 1 83 ? 2.453 7.823 -23.326 1.00 79.69 83 THR A C 1
ATOM 614 O O . THR A 1 83 ? 2.800 6.672 -23.624 1.00 79.69 83 THR A O 1
ATOM 617 N N . PRO A 1 84 ? 2.183 8.206 -22.064 1.00 82.31 84 PRO A N 1
ATOM 618 C CA . PRO A 1 84 ? 2.187 7.256 -20.965 1.00 82.31 84 PRO A CA 1
ATOM 619 C C . PRO A 1 84 ? 1.082 6.220 -21.174 1.00 82.31 84 PRO A C 1
ATOM 621 O O . PRO A 1 84 ? -0.007 6.529 -21.657 1.00 82.31 84 PRO A O 1
ATOM 624 N N . LEU A 1 85 ? 1.398 4.978 -20.845 1.00 83.25 85 LEU A N 1
ATOM 625 C CA . LEU A 1 85 ? 0.434 3.901 -20.740 1.00 83.25 85 LEU A CA 1
ATOM 626 C C . LEU A 1 85 ? -0.396 4.121 -19.475 1.00 83.25 85 LEU A C 1
ATOM 628 O O . LEU A 1 85 ? 0.132 4.569 -18.456 1.00 83.25 85 LEU A O 1
ATOM 632 N N . GLU A 1 86 ? -1.681 3.799 -19.552 1.00 77.44 86 GLU A N 1
ATOM 633 C CA . GLU A 1 86 ? -2.556 3.813 -18.386 1.00 77.44 86 GLU A CA 1
ATOM 634 C C . GLU A 1 86 ? -2.068 2.764 -17.377 1.00 77.44 86 GLU A C 1
ATOM 636 O O . GLU A 1 86 ? -1.748 1.629 -17.744 1.00 77.44 86 GLU A O 1
ATOM 641 N N . VAL A 1 87 ? -1.924 3.180 -16.120 1.00 76.94 87 VAL A N 1
ATOM 642 C CA . VAL A 1 87 ? -1.525 2.315 -15.008 1.00 76.94 87 VAL A CA 1
ATOM 643 C C . VAL A 1 87 ? -2.679 2.331 -14.018 1.00 76.94 87 VAL A C 1
ATOM 645 O O . VAL A 1 87 ? -2.710 3.155 -13.108 1.00 76.94 87 VAL A O 1
ATOM 648 N N . ASP A 1 88 ? -3.636 1.430 -14.229 1.00 65.94 88 ASP A N 1
ATOM 649 C CA . ASP A 1 88 ? -4.885 1.372 -13.455 1.00 65.94 88 ASP A CA 1
ATOM 650 C C . ASP A 1 88 ? -4.639 1.125 -11.960 1.00 65.94 88 ASP A C 1
ATOM 652 O O . ASP A 1 88 ? -5.370 1.615 -11.102 1.00 65.94 88 ASP A O 1
ATOM 656 N N . SER A 1 89 ? -3.566 0.395 -11.647 1.00 71.62 89 SER A N 1
ATOM 657 C CA . SER A 1 89 ? -3.235 -0.036 -10.294 1.00 71.62 89 SER A CA 1
ATOM 658 C C . SER A 1 89 ? -1.836 0.460 -9.920 1.00 71.62 89 SER A C 1
ATOM 660 O O . SER A 1 89 ? -0.833 -0.236 -10.129 1.00 71.62 89 SER A O 1
ATOM 662 N N . GLN A 1 90 ? -1.770 1.663 -9.345 1.00 82.81 90 GLN A N 1
ATOM 663 C CA . GLN A 1 90 ? -0.572 2.219 -8.713 1.00 82.81 90 GLN A CA 1
ATOM 664 C C . GLN A 1 90 ? -0.874 2.644 -7.275 1.00 82.81 90 GLN A C 1
ATOM 666 O O . GLN A 1 90 ? -1.809 3.398 -7.022 1.00 82.81 90 GLN A O 1
ATOM 671 N N . VAL A 1 91 ? -0.015 2.229 -6.345 1.00 84.50 91 VAL A N 1
ATOM 672 C CA . VAL A 1 91 ? -0.073 2.646 -4.938 1.00 84.50 91 VAL A CA 1
ATOM 673 C C . VAL A 1 91 ? 1.264 3.204 -4.500 1.00 84.50 91 VAL A C 1
ATOM 675 O O . VAL A 1 91 ? 2.313 2.712 -4.915 1.00 84.50 91 VAL A O 1
ATOM 678 N N . SER A 1 92 ? 1.234 4.225 -3.652 1.00 84.88 92 SER A N 1
ATOM 679 C CA . SER A 1 92 ? 2.434 4.815 -3.067 1.00 84.88 92 SER A CA 1
ATOM 680 C C . SER A 1 92 ? 2.317 4.862 -1.553 1.00 84.88 92 SER A C 1
ATOM 682 O O . SER A 1 92 ? 1.289 5.302 -1.045 1.00 84.88 92 SER A O 1
ATOM 684 N N . TYR A 1 93 ? 3.374 4.473 -0.850 1.00 83.69 93 TYR A N 1
ATOM 685 C CA . TYR A 1 93 ? 3.468 4.588 0.602 1.00 83.69 93 TYR A CA 1
ATOM 686 C C . TYR A 1 93 ? 4.888 4.942 1.045 1.00 83.69 93 TYR A C 1
ATOM 688 O O . TYR A 1 93 ? 5.821 4.970 0.238 1.00 83.69 93 TYR A O 1
ATOM 696 N N . ARG A 1 94 ? 5.058 5.253 2.333 1.00 82.56 94 ARG A N 1
ATOM 697 C CA . ARG A 1 94 ? 6.344 5.678 2.907 1.00 82.56 94 ARG A CA 1
ATOM 698 C C . ARG A 1 94 ? 6.907 4.620 3.843 1.00 82.56 94 ARG A C 1
ATOM 700 O O . ARG A 1 94 ? 6.170 3.975 4.581 1.00 82.56 94 ARG A O 1
ATOM 707 N N . THR A 1 95 ? 8.227 4.482 3.835 1.00 80.12 95 THR A N 1
ATOM 708 C CA . THR A 1 95 ? 8.958 3.634 4.784 1.00 80.12 95 THR A CA 1
ATOM 709 C C . THR A 1 95 ? 10.200 4.358 5.279 1.00 80.12 95 THR A C 1
ATOM 711 O O . THR A 1 95 ? 10.863 5.051 4.503 1.00 80.12 95 THR A O 1
ATOM 714 N N . VAL A 1 96 ? 10.576 4.140 6.536 1.00 72.69 96 VAL A N 1
ATOM 715 C CA . VAL A 1 96 ? 11.885 4.559 7.049 1.00 72.69 96 VAL A CA 1
ATOM 716 C C . VAL A 1 96 ? 12.875 3.423 6.906 1.00 72.69 96 VAL A C 1
ATOM 718 O O . VAL A 1 96 ? 12.566 2.270 7.191 1.00 72.69 96 VAL A O 1
ATOM 721 N N . ASP A 1 97 ? 14.081 3.758 6.459 1.00 64.69 97 ASP A N 1
ATOM 722 C CA . ASP A 1 97 ? 15.185 2.810 6.466 1.00 64.69 97 ASP A CA 1
ATOM 723 C C . ASP A 1 97 ? 15.539 2.465 7.929 1.00 64.69 97 ASP A C 1
ATOM 725 O O . ASP A 1 97 ? 15.972 3.350 8.676 1.00 64.69 97 ASP A O 1
ATOM 729 N N . PRO A 1 98 ? 15.388 1.203 8.378 1.00 55.62 98 PRO A N 1
ATOM 730 C CA . PRO A 1 98 ? 15.644 0.837 9.770 1.00 55.62 98 PRO A CA 1
ATOM 731 C C . PRO A 1 98 ? 17.116 1.037 10.159 1.00 55.62 98 PRO A C 1
ATOM 733 O O . PRO A 1 98 ? 17.430 1.205 11.339 1.00 55.62 98 PRO A O 1
ATOM 736 N N . THR A 1 99 ? 18.022 1.062 9.173 1.00 57.09 99 THR A N 1
ATOM 737 C CA . THR A 1 99 ? 19.452 1.325 9.375 1.00 57.09 99 THR A CA 1
ATOM 738 C C . THR A 1 99 ? 19.789 2.818 9.342 1.00 57.09 99 THR A C 1
ATOM 740 O O . THR A 1 99 ? 20.808 3.232 9.894 1.00 57.09 99 THR A O 1
ATOM 743 N N . GLN A 1 100 ? 18.927 3.642 8.735 1.00 60.94 100 GLN A N 1
ATOM 744 C CA . GLN A 1 100 ? 19.094 5.089 8.598 1.00 60.94 100 GLN A CA 1
ATOM 745 C C . GLN A 1 100 ? 17.768 5.805 8.870 1.00 60.94 100 GLN A C 1
ATOM 747 O O . GLN A 1 100 ? 17.096 6.266 7.950 1.00 60.94 100 GLN A O 1
ATOM 752 N N . LYS A 1 101 ? 17.429 5.952 10.158 1.00 57.50 101 LYS A N 1
ATOM 753 C CA . LYS A 1 101 ? 16.145 6.504 10.633 1.00 57.50 101 LYS A CA 1
ATOM 754 C C . LYS A 1 101 ? 15.782 7.903 10.107 1.00 57.50 101 LYS A C 1
ATOM 756 O O . LYS A 1 101 ? 14.645 8.325 10.253 1.00 57.50 101 LYS A O 1
ATOM 761 N N . SER A 1 102 ? 16.735 8.630 9.521 1.00 59.53 102 SER A N 1
ATOM 762 C CA . SER A 1 102 ? 16.513 9.942 8.911 1.00 59.53 102 SER A CA 1
ATOM 763 C C . SER A 1 102 ? 16.157 9.893 7.422 1.00 59.53 102 SER A C 1
ATOM 765 O O . SER A 1 102 ? 15.856 10.945 6.869 1.00 59.53 102 SER A O 1
ATOM 767 N N . GLN A 1 103 ? 16.206 8.732 6.754 1.00 66.00 103 GLN A N 1
ATOM 768 C CA . GLN A 1 103 ? 15.860 8.595 5.335 1.00 66.00 103 GLN A CA 1
ATOM 769 C C . GLN A 1 103 ? 14.455 8.029 5.145 1.00 66.00 103 GLN A C 1
ATOM 771 O O . GLN A 1 103 ? 14.186 6.870 5.470 1.00 66.00 103 GLN A O 1
ATOM 776 N N . ILE A 1 104 ? 13.598 8.841 4.527 1.00 70.81 104 ILE A N 1
ATOM 777 C CA . ILE A 1 104 ? 12.267 8.440 4.077 1.00 70.81 104 ILE A CA 1
ATOM 7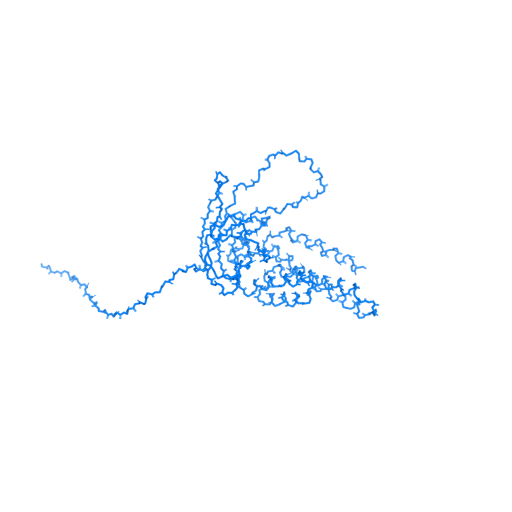78 C C . ILE A 1 104 ? 12.401 7.911 2.652 1.00 70.81 104 ILE A C 1
ATOM 780 O O . ILE A 1 104 ? 12.969 8.557 1.770 1.00 70.81 104 ILE A O 1
ATOM 784 N N . SER A 1 105 ? 11.888 6.708 2.428 1.00 76.31 105 SER A N 1
ATOM 785 C CA . SER A 1 105 ? 11.738 6.148 1.091 1.00 76.31 105 SER A CA 1
ATOM 786 C C . SER A 1 105 ? 10.288 6.273 0.656 1.00 76.31 105 SER A C 1
ATOM 788 O O . SER A 1 105 ? 9.387 5.845 1.377 1.00 76.31 105 SER A O 1
ATOM 790 N N . HIS A 1 106 ? 10.078 6.829 -0.533 1.00 80.81 106 HIS A N 1
ATOM 791 C CA . HIS A 1 106 ? 8.792 6.799 -1.215 1.00 80.81 106 HIS A CA 1
ATOM 792 C C . HIS A 1 106 ? 8.769 5.522 -2.037 1.00 80.81 106 HIS A C 1
ATOM 794 O O . HIS A 1 106 ? 9.599 5.334 -2.927 1.00 80.81 106 HIS A O 1
ATOM 800 N N . LEU A 1 107 ? 7.867 4.615 -1.699 1.00 86.44 107 LEU A N 1
ATOM 801 C CA . LEU A 1 107 ? 7.752 3.335 -2.363 1.00 86.44 107 LEU A CA 1
ATOM 802 C C . LEU A 1 107 ? 6.494 3.334 -3.211 1.00 86.44 107 LEU A C 1
ATOM 804 O O . LEU A 1 107 ? 5.398 3.552 -2.707 1.00 86.44 107 LEU A O 1
ATOM 808 N N . ILE A 1 108 ? 6.666 3.077 -4.497 1.00 88.69 108 ILE A N 1
ATOM 809 C CA . ILE A 1 108 ? 5.582 2.938 -5.458 1.00 88.69 108 ILE A CA 1
ATOM 810 C C . ILE A 1 108 ? 5.491 1.477 -5.860 1.00 88.69 108 ILE A C 1
ATOM 812 O O . ILE A 1 108 ? 6.486 0.887 -6.267 1.00 88.69 108 ILE A O 1
ATOM 816 N N . VAL A 1 109 ? 4.300 0.903 -5.800 1.00 90.75 109 VAL A N 1
ATOM 817 C CA . VAL A 1 109 ? 4.025 -0.444 -6.293 1.00 90.75 109 VAL A CA 1
ATOM 818 C C . VAL A 1 109 ? 3.035 -0.323 -7.437 1.00 90.75 109 VAL A C 1
ATOM 820 O O . VAL A 1 109 ? 1.999 0.326 -7.296 1.00 90.75 109 VAL A O 1
ATOM 823 N N . LEU A 1 110 ? 3.367 -0.923 -8.577 1.00 92.00 110 LEU A N 1
ATOM 824 C CA . LEU A 1 110 ? 2.513 -0.898 -9.760 1.00 92.00 110 LEU A CA 1
ATOM 825 C C . LEU A 1 110 ? 2.634 -2.186 -10.560 1.00 92.00 110 LEU A C 1
ATOM 827 O O . LEU A 1 110 ? 3.667 -2.863 -10.527 1.00 92.00 110 LEU A O 1
ATOM 831 N N . THR A 1 111 ? 1.582 -2.505 -11.306 1.00 91.56 111 THR A N 1
ATOM 832 C CA . THR A 1 111 ? 1.615 -3.571 -12.310 1.00 91.56 111 THR A CA 1
ATOM 833 C C . THR A 1 111 ? 1.926 -2.971 -13.673 1.00 91.56 111 THR A C 1
ATOM 835 O O . THR A 1 111 ? 1.243 -2.057 -14.125 1.00 91.56 111 THR A O 1
ATOM 838 N N . LEU A 1 112 ? 2.987 -3.466 -14.316 1.00 90.31 112 LEU A N 1
ATOM 839 C CA . LEU A 1 112 ? 3.385 -2.999 -15.639 1.00 90.31 112 LEU A CA 1
ATOM 840 C C . LEU A 1 112 ? 2.302 -3.344 -16.674 1.00 90.31 112 LEU A C 1
ATOM 842 O O . LEU A 1 112 ? 1.819 -4.480 -16.664 1.00 90.31 112 LEU A O 1
ATOM 846 N N . PRO A 1 113 ? 1.952 -2.417 -17.581 1.00 90.31 113 PRO A N 1
ATOM 847 C CA . PRO A 1 113 ? 0.935 -2.659 -18.600 1.00 90.31 113 PRO A CA 1
ATOM 848 C C . PRO A 1 113 ? 1.268 -3.850 -19.506 1.00 90.31 113 PRO A C 1
ATOM 850 O O . PRO A 1 113 ? 2.430 -4.098 -19.810 1.00 90.31 113 PRO A O 1
ATOM 853 N N . GLY A 1 114 ? 0.244 -4.546 -19.997 1.00 87.19 114 GLY A N 1
ATOM 854 C CA . GLY A 1 114 ? 0.381 -5.653 -20.949 1.00 87.19 114 GLY A CA 1
ATOM 855 C C . GLY A 1 114 ? -0.001 -7.020 -20.379 1.00 87.19 114 GLY A C 1
ATOM 856 O O . GLY A 1 114 ? -0.070 -7.222 -19.166 1.00 87.19 114 GLY A O 1
ATOM 857 N N . ASP A 1 115 ? -0.256 -7.964 -21.283 1.00 84.69 115 ASP A N 1
ATOM 858 C CA . ASP A 1 115 ? -0.794 -9.277 -20.935 1.00 84.69 115 ASP A CA 1
ATOM 859 C C . ASP A 1 115 ? 0.283 -10.203 -20.370 1.00 84.69 115 ASP A C 1
ATOM 861 O O . ASP A 1 115 ? 1.349 -10.406 -20.958 1.00 84.69 115 ASP A O 1
ATOM 865 N N . ARG A 1 116 ? -0.016 -10.840 -19.234 1.00 79.00 116 ARG A N 1
ATOM 866 C CA . ARG A 1 116 ? 0.896 -11.825 -18.644 1.00 79.00 116 ARG A CA 1
ATOM 867 C C . ARG A 1 116 ? 1.179 -12.952 -19.633 1.00 79.00 116 ARG A C 1
ATOM 869 O O . ARG A 1 116 ? 0.265 -13.590 -20.146 1.00 79.00 116 ARG A O 1
ATOM 876 N N . GLY A 1 117 ? 2.464 -13.231 -19.840 1.00 76.81 117 GLY A N 1
ATOM 877 C CA . GLY A 1 117 ? 2.922 -14.263 -20.770 1.00 76.81 117 GLY A CA 1
ATOM 878 C C . GLY A 1 117 ? 3.170 -13.767 -22.196 1.00 76.81 117 GLY A C 1
ATOM 879 O O . GLY A 1 117 ? 3.648 -14.549 -23.012 1.00 76.81 117 GLY A O 1
ATOM 880 N N . SER A 1 118 ? 2.948 -12.479 -22.495 1.00 83.44 118 SER A N 1
ATOM 881 C CA . SER A 1 118 ? 3.347 -11.886 -23.781 1.00 83.44 118 SER A CA 1
ATOM 882 C C . SER A 1 118 ? 4.867 -11.683 -23.919 1.00 83.44 118 SER A C 1
ATOM 884 O O . SER A 1 118 ? 5.332 -11.180 -24.940 1.00 83.44 118 SER A O 1
ATOM 886 N N . GLY A 1 119 ? 5.641 -12.063 -22.898 1.00 88.06 119 GLY A N 1
ATOM 887 C CA . GLY A 1 119 ? 7.096 -11.973 -22.853 1.00 88.06 119 GLY A CA 1
ATOM 888 C C . GLY A 1 119 ? 7.622 -10.628 -22.349 1.00 88.06 119 GLY A C 1
ATOM 889 O O . GLY A 1 119 ? 6.905 -9.813 -21.758 1.00 88.06 119 GLY A O 1
ATOM 890 N N . ARG A 1 120 ? 8.917 -10.410 -22.598 1.00 88.31 120 ARG A N 1
ATOM 891 C CA . ARG A 1 120 ? 9.662 -9.234 -22.139 1.00 88.31 120 ARG A CA 1
ATOM 892 C C . ARG A 1 120 ? 9.352 -8.014 -22.989 1.00 88.31 120 ARG A C 1
ATOM 894 O O . ARG A 1 120 ? 9.440 -8.062 -24.213 1.00 88.31 120 ARG A O 1
ATOM 901 N N . VAL A 1 121 ? 9.087 -6.903 -22.318 1.00 88.56 121 VAL A N 1
ATOM 902 C CA . VAL A 1 121 ? 8.850 -5.595 -22.926 1.00 88.56 121 VAL A CA 1
ATOM 903 C C . VAL A 1 121 ? 9.866 -4.601 -22.365 1.00 88.56 121 VAL A C 1
ATOM 905 O O . VAL A 1 121 ? 10.238 -4.653 -21.188 1.00 88.56 121 VAL A O 1
ATOM 908 N N . ALA A 1 122 ? 10.346 -3.708 -23.229 1.00 89.75 122 ALA A N 1
ATOM 909 C CA . ALA A 1 122 ? 11.156 -2.568 -22.830 1.00 89.75 122 ALA A CA 1
ATOM 910 C C . ALA A 1 122 ? 10.237 -1.407 -22.426 1.00 89.75 122 ALA A C 1
ATOM 912 O O . ALA A 1 122 ? 9.435 -0.923 -23.229 1.00 89.75 122 ALA A O 1
ATOM 913 N N . TYR A 1 123 ? 10.363 -0.976 -21.175 1.00 88.81 123 TYR A N 1
ATOM 914 C CA . TYR A 1 123 ? 9.639 0.145 -20.596 1.00 88.81 123 TYR A CA 1
ATOM 915 C C . TYR A 1 123 ? 10.571 1.322 -20.328 1.00 88.81 123 TYR A C 1
ATOM 917 O O . TYR A 1 123 ? 11.766 1.161 -20.073 1.00 88.81 123 TYR A O 1
ATOM 925 N N . GLU A 1 124 ? 9.989 2.511 -20.318 1.00 86.75 124 GLU A N 1
ATOM 926 C CA . GLU A 1 124 ? 10.584 3.722 -19.776 1.00 86.75 124 GLU A CA 1
ATOM 927 C C . GLU A 1 124 ? 9.723 4.207 -18.602 1.00 86.75 124 GLU A C 1
ATOM 929 O O . GLU A 1 124 ? 8.502 4.266 -18.705 1.00 86.75 124 GLU A O 1
ATOM 934 N N . ILE A 1 125 ? 10.357 4.516 -17.473 1.00 85.19 125 ILE A N 1
ATOM 935 C CA . ILE A 1 125 ? 9.714 4.922 -16.218 1.00 85.19 125 ILE A CA 1
ATOM 936 C C . ILE A 1 125 ? 10.125 6.356 -15.903 1.00 85.19 125 ILE A C 1
ATOM 938 O O . ILE A 1 125 ? 11.319 6.661 -15.886 1.00 85.19 125 ILE A O 1
ATOM 942 N N . GLU A 1 126 ? 9.153 7.218 -15.630 1.00 82.44 126 GLU A N 1
ATOM 943 C CA . GLU A 1 126 ? 9.367 8.622 -15.281 1.00 82.44 126 GLU A CA 1
ATOM 944 C C . GLU A 1 126 ? 8.678 8.943 -13.948 1.00 82.44 126 GLU A C 1
ATOM 946 O O . GLU A 1 126 ? 7.447 8.927 -13.877 1.00 82.44 126 GLU A O 1
ATOM 951 N N . PRO A 1 127 ? 9.445 9.209 -12.876 1.00 79.06 127 PRO A N 1
ATOM 952 C CA . PRO A 1 127 ? 8.893 9.707 -11.624 1.00 79.06 127 PRO A CA 1
ATOM 953 C C . PRO A 1 127 ? 8.239 11.075 -11.819 1.00 79.06 127 PRO A C 1
ATOM 955 O O . PRO A 1 127 ? 8.835 11.988 -12.389 1.00 79.06 127 PRO A O 1
ATOM 958 N N . LEU A 1 128 ? 7.022 11.208 -11.308 1.00 77.31 128 LEU A N 1
ATOM 959 C CA . LEU A 1 128 ? 6.257 12.444 -11.267 1.00 77.31 128 LEU A CA 1
ATOM 960 C C . LEU A 1 128 ? 6.206 12.910 -9.813 1.00 77.31 128 LEU A C 1
ATOM 962 O O . LEU A 1 128 ? 5.810 12.145 -8.929 1.00 77.31 128 LEU A O 1
ATOM 966 N N . PHE A 1 129 ? 6.634 14.147 -9.575 1.00 72.69 129 PHE A N 1
ATOM 967 C CA . PHE A 1 129 ? 6.674 14.745 -8.246 1.00 72.69 129 PHE A CA 1
ATOM 968 C C . PHE A 1 129 ? 5.588 15.808 -8.142 1.00 72.69 129 PHE A C 1
ATOM 970 O O . PHE A 1 129 ? 5.721 16.881 -8.727 1.00 72.69 129 PHE A O 1
ATOM 977 N N . ASP A 1 130 ? 4.541 15.498 -7.383 1.00 65.75 130 ASP A N 1
ATOM 978 C CA . ASP A 1 130 ? 3.502 16.452 -7.012 1.00 65.75 130 ASP A CA 1
ATOM 979 C C . ASP A 1 130 ? 3.695 16.845 -5.545 1.00 65.75 130 ASP A C 1
ATOM 981 O O . ASP A 1 130 ? 4.008 15.999 -4.706 1.00 65.75 130 ASP A O 1
ATOM 985 N N . TYR A 1 131 ? 3.514 18.122 -5.218 1.00 61.62 131 TYR A N 1
ATOM 986 C CA . TYR A 1 131 ? 3.430 18.560 -3.825 1.00 61.62 131 TYR A CA 1
ATOM 987 C C . TYR A 1 131 ? 1.998 18.344 -3.338 1.00 61.62 131 TYR A C 1
ATOM 989 O O . TYR A 1 131 ? 1.058 18.714 -4.042 1.00 61.62 131 TYR A O 1
ATOM 997 N N . ASP A 1 132 ? 1.826 17.753 -2.155 1.00 55.19 132 ASP A N 1
ATOM 998 C CA . ASP A 1 132 ? 0.533 17.685 -1.471 1.00 55.19 132 ASP A CA 1
ATOM 999 C C . ASP A 1 132 ? 0.040 19.119 -1.210 1.00 55.19 132 ASP A C 1
ATOM 1001 O O . ASP A 1 132 ? 0.497 19.823 -0.310 1.00 55.19 132 ASP A O 1
ATOM 1005 N N . GLY A 1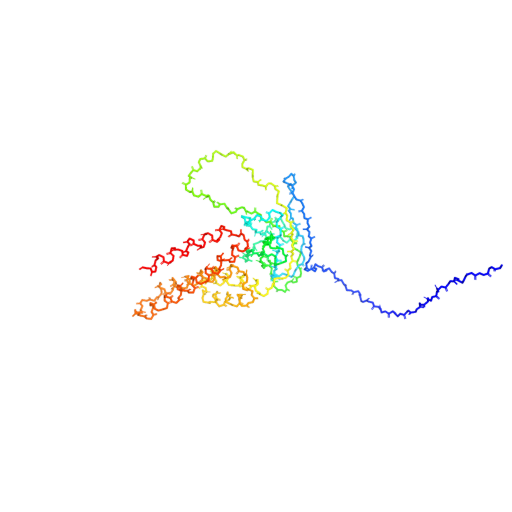 133 ? -0.827 19.599 -2.099 1.00 46.78 133 GLY A N 1
ATOM 1006 C CA . GLY A 1 133 ? -1.291 20.977 -2.163 1.00 46.78 133 GLY A CA 1
ATOM 1007 C C . GLY A 1 133 ? -2.467 21.269 -1.241 1.00 46.78 133 GLY A C 1
ATOM 1008 O O . GLY A 1 133 ? -3.367 21.990 -1.659 1.00 46.78 133 GLY A O 1
ATOM 1009 N N . SER A 1 134 ? -2.507 20.733 -0.020 1.00 38.88 134 SER A N 1
ATOM 1010 C CA . SER A 1 134 ? -3.529 21.146 0.949 1.00 38.88 134 SER A CA 1
ATOM 1011 C C . SER A 1 134 ? -3.310 22.624 1.324 1.00 38.88 134 SER A C 1
ATOM 1013 O O . SER A 1 134 ? -2.292 22.939 1.952 1.00 38.88 134 SER A O 1
ATOM 1015 N N . PRO A 1 135 ? -4.213 23.564 0.962 1.00 34.78 135 PRO A N 1
ATOM 1016 C CA . PRO A 1 135 ? -4.098 24.936 1.426 1.00 34.78 135 PRO A CA 1
ATOM 1017 C C . PRO A 1 135 ? -4.283 24.927 2.943 1.00 34.78 135 PRO A C 1
ATOM 1019 O O . PRO A 1 135 ? -5.296 24.474 3.476 1.00 34.78 135 PRO A O 1
ATOM 1022 N N . GLN A 1 136 ? -3.253 25.388 3.641 1.00 37.06 136 GLN A N 1
ATOM 1023 C CA . GLN A 1 136 ? -3.242 25.515 5.088 1.00 37.06 136 GLN A CA 1
ATOM 1024 C C . GLN A 1 136 ? -4.392 26.446 5.485 1.00 37.06 136 GLN A C 1
ATOM 1026 O O . GLN A 1 136 ? -4.369 27.611 5.110 1.00 37.06 136 GLN A O 1
ATOM 1031 N N . PHE A 1 137 ? -5.388 25.928 6.207 1.00 32.72 137 PHE A N 1
ATOM 1032 C CA . PHE A 1 137 ? -6.386 26.699 6.956 1.00 32.72 137 PHE A CA 1
ATOM 1033 C C . PHE A 1 137 ? -6.950 27.952 6.266 1.00 32.72 137 PHE A C 1
ATOM 1035 O O . PHE A 1 137 ? -6.391 29.026 6.435 1.00 32.72 137 PHE A O 1
ATOM 1042 N N . GLY A 1 138 ? -8.125 27.849 5.634 1.00 30.94 138 GLY A N 1
ATOM 1043 C CA . GLY A 1 138 ? -9.201 28.858 5.718 1.00 30.94 138 GLY A CA 1
ATOM 1044 C C . GLY A 1 138 ? -8.888 30.349 5.498 1.00 30.94 138 GLY A C 1
ATOM 1045 O O . GLY A 1 138 ? -9.724 31.183 5.831 1.00 30.94 138 GLY A O 1
ATOM 1046 N N . MET A 1 139 ? -7.736 30.714 4.950 1.00 30.50 139 MET A N 1
ATOM 1047 C CA . MET A 1 139 ? -7.485 32.024 4.390 1.00 30.50 139 MET A CA 1
ATOM 1048 C C . MET A 1 139 ? -7.688 31.867 2.895 1.00 30.50 139 MET A C 1
ATOM 1050 O O . MET A 1 139 ? -6.939 31.148 2.232 1.00 30.50 139 MET A O 1
ATOM 1054 N N . GLU A 1 140 ? -8.696 32.556 2.361 1.00 33.94 140 GLU A N 1
ATOM 1055 C CA . GLU A 1 140 ? -8.616 33.047 0.992 1.00 33.94 140 GLU A CA 1
ATOM 1056 C C . GLU A 1 140 ? -7.344 33.890 0.923 1.00 33.94 140 GLU A C 1
ATOM 1058 O O . GLU A 1 140 ? -7.336 35.095 1.175 1.00 33.94 140 GLU A O 1
ATOM 1063 N N . ALA A 1 141 ? -6.221 33.235 0.652 1.00 32.28 141 ALA A N 1
ATOM 1064 C CA . ALA A 1 141 ? -5.076 33.927 0.147 1.00 32.28 141 ALA A CA 1
ATOM 1065 C C . ALA A 1 141 ? -5.545 34.435 -1.214 1.00 32.28 141 ALA A C 1
ATOM 1067 O O . ALA A 1 141 ? -5.668 33.680 -2.179 1.00 32.28 141 ALA A O 1
ATOM 1068 N N . SER A 1 142 ? -5.846 35.729 -1.276 1.00 34.00 142 SER A N 1
ATOM 1069 C CA . SER A 1 142 ? -5.651 36.513 -2.481 1.00 34.00 142 SER A CA 1
ATOM 1070 C C . SER A 1 142 ? -4.178 36.361 -2.864 1.00 34.00 142 SER A C 1
ATOM 1072 O O . SER A 1 142 ? -3.343 37.212 -2.562 1.00 34.00 142 SER A O 1
ATOM 1074 N N . VAL A 1 143 ? -3.836 35.208 -3.437 1.00 36.38 143 VAL A N 1
ATOM 1075 C CA . VAL A 1 143 ? -2.547 34.961 -4.049 1.00 36.38 143 VAL A CA 1
ATOM 1076 C C . VAL A 1 143 ? -2.619 35.746 -5.342 1.00 36.38 143 VAL A C 1
ATOM 1078 O O . VAL A 1 143 ? -3.062 35.251 -6.377 1.00 36.38 143 VAL A O 1
ATOM 1081 N N . GLU A 1 144 ? -2.194 37.008 -5.277 1.00 30.97 144 GLU A N 1
ATOM 1082 C CA . GLU A 1 144 ? -1.427 37.537 -6.392 1.00 30.97 144 GLU A CA 1
ATOM 1083 C C . GLU A 1 144 ? -0.417 36.449 -6.734 1.00 30.97 144 GLU A C 1
ATOM 1085 O O . GLU A 1 144 ? 0.392 36.063 -5.886 1.00 30.97 144 GLU A O 1
ATOM 1090 N N . THR A 1 145 ? -0.546 35.890 -7.935 1.00 38.31 145 THR A N 1
ATOM 1091 C CA . THR A 1 145 ? 0.391 34.948 -8.531 1.00 38.31 145 THR A CA 1
ATOM 1092 C C . THR A 1 145 ? 1.757 35.621 -8.595 1.00 38.31 145 THR A C 1
ATOM 1094 O O . THR A 1 145 ? 2.171 36.143 -9.627 1.00 38.31 145 THR A O 1
ATOM 1097 N N . THR A 1 146 ? 2.455 35.656 -7.466 1.00 35.38 146 THR A N 1
ATOM 1098 C CA . THR A 1 146 ? 3.884 35.892 -7.394 1.00 35.38 146 THR A CA 1
ATOM 1099 C C . THR A 1 146 ? 4.495 34.598 -7.868 1.00 35.38 146 THR A C 1
ATOM 1101 O O . THR A 1 146 ? 4.729 33.704 -7.065 1.00 35.38 146 THR A O 1
ATOM 1104 N N . ASP A 1 147 ? 4.590 34.488 -9.197 1.00 35.88 147 ASP A N 1
ATOM 1105 C CA . ASP A 1 147 ? 5.504 33.645 -9.969 1.00 35.88 147 ASP A CA 1
ATOM 1106 C C . ASP A 1 147 ? 6.120 32.527 -9.108 1.00 35.88 147 ASP A C 1
ATOM 1108 O O . ASP A 1 147 ? 7.247 32.610 -8.611 1.00 35.88 147 ASP A O 1
ATOM 1112 N N . GLY A 1 148 ? 5.256 31.564 -8.768 1.00 33.09 148 GLY A N 1
ATOM 1113 C CA . GLY A 1 148 ? 5.452 30.653 -7.650 1.00 33.09 148 GLY A CA 1
ATOM 1114 C C . GLY A 1 148 ? 6.594 29.712 -7.963 1.00 33.09 148 GLY A C 1
ATOM 1115 O O . GLY A 1 148 ? 6.472 28.854 -8.835 1.00 33.09 148 GLY A O 1
ATOM 1116 N N . LEU A 1 149 ? 7.703 29.890 -7.251 1.00 37.97 149 LEU A N 1
ATOM 1117 C CA . LEU A 1 149 ? 8.912 29.087 -7.347 1.00 37.97 149 LEU A CA 1
ATOM 1118 C C . LEU A 1 149 ? 8.610 27.635 -6.918 1.00 37.97 149 LEU A C 1
ATOM 1120 O O . LEU A 1 149 ? 8.924 27.223 -5.803 1.00 37.97 149 LEU A O 1
ATOM 1124 N N . MET A 1 150 ? 7.987 26.850 -7.802 1.00 39.03 150 MET A N 1
ATOM 1125 C CA . MET A 1 150 ? 7.985 25.390 -7.717 1.00 39.03 150 MET A CA 1
ATOM 1126 C C . MET A 1 150 ? 9.446 24.966 -7.534 1.00 39.03 150 MET A C 1
ATOM 1128 O O . MET A 1 150 ? 10.285 25.429 -8.317 1.00 39.03 150 MET A O 1
ATOM 1132 N N . PRO A 1 151 ? 9.811 24.146 -6.530 1.00 42.53 151 PRO A N 1
ATOM 1133 C CA . PRO A 1 151 ? 11.195 23.734 -6.359 1.00 42.53 151 PRO A CA 1
ATOM 1134 C C . PRO A 1 151 ? 11.638 23.021 -7.630 1.00 42.53 151 PRO A C 1
ATOM 1136 O O . PRO A 1 151 ? 11.240 21.903 -7.938 1.00 42.53 151 PRO A O 1
ATOM 1139 N N . SER A 1 152 ? 12.459 23.709 -8.406 1.00 44.03 152 SER A N 1
ATOM 1140 C CA . SER A 1 152 ? 12.728 23.378 -9.798 1.00 44.03 152 SER A CA 1
ATOM 1141 C C . SER A 1 152 ? 13.754 22.235 -9.922 1.00 44.03 152 SER A C 1
ATOM 1143 O O . SER A 1 152 ? 14.338 21.986 -10.969 1.00 44.03 152 SER A O 1
ATOM 1145 N N . THR A 1 153 ? 14.062 21.544 -8.821 1.00 53.41 153 THR A N 1
ATOM 1146 C CA . THR A 1 153 ? 15.136 20.549 -8.730 1.00 53.41 153 THR A CA 1
ATOM 1147 C C . THR A 1 153 ? 14.805 19.533 -7.636 1.00 53.41 153 THR A C 1
ATOM 1149 O O . THR A 1 153 ? 15.060 19.767 -6.454 1.00 53.41 153 THR A O 1
ATOM 1152 N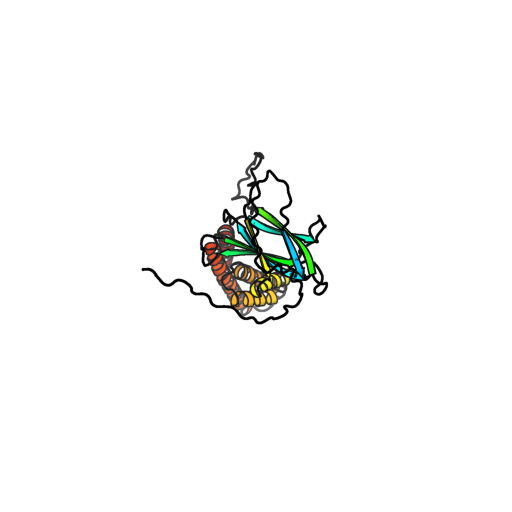 N . VAL A 1 154 ? 14.275 18.372 -8.027 1.00 62.41 154 VAL A N 1
ATOM 1153 C CA . VAL A 1 154 ? 14.156 17.203 -7.144 1.00 62.41 154 VAL A CA 1
ATOM 1154 C C . VAL A 1 154 ? 15.332 16.276 -7.425 1.00 62.41 154 VAL A C 1
ATOM 1156 O O . VAL A 1 154 ? 15.467 15.723 -8.515 1.00 62.41 154 VAL A O 1
ATOM 1159 N N . ARG A 1 155 ? 16.210 16.095 -6.435 1.00 68.38 155 ARG A N 1
ATOM 1160 C CA . ARG A 1 155 ? 17.262 15.076 -6.500 1.00 68.38 155 ARG A CA 1
ATOM 1161 C C . ARG A 1 155 ? 16.737 13.799 -5.872 1.00 68.38 155 ARG A C 1
ATOM 1163 O O . ARG A 1 155 ? 16.401 13.794 -4.688 1.00 68.38 155 ARG A O 1
ATOM 1170 N N . TYR A 1 156 ? 16.735 12.722 -6.643 1.00 74.38 156 TYR A N 1
ATOM 1171 C CA . TYR A 1 156 ? 16.315 11.417 -6.164 1.00 74.38 156 TYR A CA 1
ATOM 1172 C C . TYR A 1 156 ? 17.285 10.321 -6.597 1.00 74.38 156 TYR A C 1
ATOM 1174 O O . TYR A 1 156 ? 18.031 10.444 -7.571 1.00 74.38 156 TYR A O 1
ATOM 1182 N N . ARG A 1 157 ? 17.259 9.228 -5.845 1.00 76.06 157 ARG A N 1
ATOM 1183 C CA . ARG A 1 157 ? 17.796 7.934 -6.252 1.00 76.06 157 ARG A CA 1
ATOM 1184 C C . ARG A 1 157 ? 16.618 7.001 -6.449 1.00 76.06 157 ARG A C 1
ATOM 1186 O O . ARG A 1 157 ? 15.819 6.845 -5.529 1.00 76.06 157 ARG A O 1
ATOM 1193 N N . MET A 1 158 ? 16.539 6.388 -7.623 1.00 78.44 158 MET A N 1
ATOM 1194 C CA . MET A 1 158 ? 15.529 5.381 -7.918 1.00 78.44 158 MET A CA 1
ATOM 1195 C C . MET A 1 158 ? 16.153 3.994 -7.912 1.00 78.44 158 MET A C 1
ATOM 1197 O O . MET A 1 158 ? 17.233 3.798 -8.469 1.00 78.44 158 MET A O 1
ATOM 1201 N N . MET A 1 159 ? 15.454 3.049 -7.297 1.00 78.12 159 MET A N 1
ATOM 1202 C CA . MET A 1 159 ? 15.726 1.623 -7.405 1.00 78.12 159 MET A CA 1
ATOM 1203 C C . MET A 1 159 ? 14.440 0.924 -7.825 1.00 78.12 159 MET A C 1
ATOM 1205 O O . MET A 1 159 ? 13.368 1.249 -7.322 1.00 78.12 159 MET A O 1
ATOM 1209 N N . VAL A 1 160 ? 14.551 -0.012 -8.762 1.00 81.81 160 VAL A N 1
ATOM 1210 C CA . VAL A 1 160 ? 13.425 -0.827 -9.223 1.00 81.81 160 VAL A CA 1
ATOM 1211 C C . VAL A 1 160 ? 13.700 -2.275 -8.860 1.00 81.81 160 VAL A C 1
ATOM 1213 O O . VAL A 1 160 ? 14.775 -2.806 -9.152 1.00 81.81 160 VAL A O 1
ATOM 1216 N N . GLU A 1 161 ? 12.720 -2.905 -8.230 1.00 82.25 161 GLU A N 1
ATOM 1217 C CA . GLU A 1 161 ? 12.774 -4.289 -7.785 1.00 82.25 161 GLU A CA 1
ATOM 1218 C C . GLU A 1 161 ? 11.453 -5.016 -8.051 1.00 82.25 161 GLU A C 1
ATOM 1220 O O . GLU A 1 161 ? 10.438 -4.427 -8.429 1.00 82.25 161 GLU A O 1
ATOM 1225 N N . THR A 1 162 ? 11.462 -6.337 -7.888 1.00 83.00 162 THR A N 1
ATOM 1226 C CA . THR A 1 162 ? 10.218 -7.109 -7.948 1.00 83.00 162 THR A CA 1
ATOM 1227 C C . THR A 1 162 ? 9.435 -6.888 -6.664 1.00 83.00 162 THR A C 1
ATOM 1229 O O . THR A 1 162 ? 9.990 -7.044 -5.580 1.00 83.00 162 THR A O 1
ATOM 1232 N N . ALA A 1 163 ? 8.141 -6.583 -6.785 1.00 87.94 163 ALA A N 1
ATOM 1233 C CA . ALA A 1 163 ? 7.313 -6.343 -5.614 1.00 87.94 163 ALA A CA 1
ATOM 1234 C C . ALA A 1 163 ? 7.249 -7.584 -4.707 1.00 87.94 163 ALA A C 1
ATOM 1236 O O . ALA A 1 163 ? 7.022 -8.713 -5.168 1.00 87.94 163 ALA A O 1
ATOM 1237 N N . THR A 1 164 ? 7.412 -7.362 -3.406 1.00 89.94 164 THR A N 1
ATOM 1238 C CA . THR A 1 164 ? 7.233 -8.378 -2.369 1.00 89.94 164 THR A CA 1
ATOM 1239 C C . THR A 1 164 ? 5.774 -8.828 -2.291 1.00 89.94 164 THR A C 1
ATOM 1241 O O . THR A 1 164 ? 4.864 -8.185 -2.818 1.00 89.94 164 THR A O 1
ATOM 1244 N N . VAL A 1 165 ? 5.521 -9.946 -1.607 1.00 92.12 165 VAL A N 1
ATOM 1245 C CA . VAL A 1 165 ? 4.149 -10.437 -1.402 1.00 92.12 165 VAL A CA 1
ATOM 1246 C C . VAL A 1 165 ? 3.304 -9.404 -0.650 1.00 92.12 165 VAL A C 1
ATOM 1248 O O . VAL A 1 165 ? 2.192 -9.118 -1.074 1.00 92.12 165 VAL A O 1
ATOM 1251 N N . SER A 1 166 ? 3.846 -8.799 0.411 1.00 91.94 166 SER A N 1
ATOM 1252 C CA . SER A 1 166 ? 3.146 -7.770 1.194 1.00 91.94 166 SER A CA 1
ATOM 1253 C C . SER A 1 166 ? 2.790 -6.540 0.342 1.00 91.94 166 SER A C 1
ATOM 1255 O O . SER A 1 166 ? 1.643 -6.102 0.341 1.00 91.94 166 SER A O 1
ATOM 1257 N N . GLN A 1 167 ? 3.722 -6.055 -0.485 1.00 90.12 167 GLN A N 1
ATOM 1258 C CA . GLN A 1 167 ? 3.485 -4.949 -1.425 1.00 90.12 167 GLN A CA 1
ATOM 1259 C C . GLN A 1 167 ? 2.374 -5.252 -2.438 1.00 90.12 167 GLN A C 1
ATOM 1261 O O . GLN A 1 167 ? 1.534 -4.399 -2.711 1.00 90.12 167 GLN A O 1
ATOM 1266 N N . LYS A 1 168 ? 2.340 -6.472 -2.985 1.00 92.06 168 LYS A N 1
ATOM 1267 C CA . LYS A 1 168 ? 1.281 -6.895 -3.916 1.00 92.06 168 LYS A CA 1
ATOM 1268 C C . LYS A 1 168 ? -0.089 -6.945 -3.243 1.00 92.06 168 LYS A C 1
ATOM 1270 O O . LYS A 1 168 ? -1.077 -6.582 -3.872 1.00 92.06 168 LYS A O 1
ATOM 1275 N N . LEU A 1 169 ? -0.144 -7.355 -1.974 1.00 94.38 169 LEU A N 1
ATOM 1276 C CA . LEU A 1 169 ? -1.392 -7.378 -1.209 1.00 94.38 169 LEU A CA 1
ATOM 1277 C C . LEU A 1 169 ? -1.960 -5.969 -0.985 1.00 94.38 169 LEU A C 1
ATOM 1279 O O . LEU A 1 169 ? -3.177 -5.839 -0.925 1.00 94.38 169 LEU A O 1
ATOM 1283 N N . LEU A 1 170 ? -1.124 -4.919 -0.916 1.00 90.69 170 LEU A N 1
ATOM 1284 C CA . LEU A 1 170 ? -1.612 -3.530 -0.874 1.00 90.69 170 LEU A CA 1
ATOM 1285 C C . LEU A 1 170 ? -2.453 -3.202 -2.110 1.00 90.69 170 LEU A C 1
ATOM 1287 O O . LEU A 1 170 ? -3.561 -2.685 -1.992 1.00 90.69 170 LEU A O 1
ATOM 1291 N N . LEU A 1 171 ? -1.904 -3.526 -3.284 1.00 90.88 171 LEU A N 1
ATOM 1292 C CA . LEU A 1 171 ? -2.537 -3.294 -4.576 1.00 90.88 171 LEU A CA 1
ATOM 1293 C C . LEU A 1 171 ? -3.854 -4.070 -4.682 1.00 90.88 171 LEU A C 1
ATOM 1295 O O . LEU A 1 171 ? -4.899 -3.500 -4.976 1.00 90.88 171 LEU A O 1
ATOM 1299 N N . GLU A 1 172 ? -3.806 -5.362 -4.351 1.00 93.62 172 GLU A N 1
ATOM 1300 C CA . GLU A 1 172 ? -4.970 -6.247 -4.378 1.00 93.62 172 GLU A CA 1
ATOM 1301 C C . GLU A 1 172 ? -6.082 -5.766 -3.433 1.00 93.62 172 GLU A C 1
ATOM 1303 O O . GLU A 1 172 ? -7.257 -5.784 -3.799 1.00 93.62 172 GLU A O 1
ATOM 1308 N N . ALA A 1 173 ? -5.737 -5.325 -2.220 1.00 94.06 173 ALA A N 1
ATOM 1309 C CA . ALA A 1 173 ? -6.720 -4.844 -1.255 1.00 94.06 173 ALA A CA 1
ATOM 1310 C C . ALA A 1 173 ? -7.421 -3.567 -1.743 1.00 94.06 173 ALA A C 1
ATOM 1312 O O . ALA A 1 173 ? -8.643 -3.465 -1.631 1.00 94.06 173 ALA A O 1
ATOM 1313 N N . GLN A 1 174 ? -6.682 -2.634 -2.353 1.00 89.88 174 GLN A N 1
ATOM 1314 C CA . GLN A 1 174 ? -7.273 -1.425 -2.928 1.00 89.88 174 GLN A CA 1
ATOM 1315 C C . GLN A 1 174 ? -8.175 -1.730 -4.128 1.00 89.88 174 GLN A C 1
ATOM 1317 O O . GLN A 1 174 ? -9.263 -1.170 -4.230 1.00 89.88 174 GLN A O 1
ATOM 1322 N N . GLU A 1 175 ? -7.788 -2.668 -4.995 1.00 91.31 175 GLU A N 1
ATOM 1323 C CA . GLU A 1 175 ? -8.633 -3.121 -6.109 1.00 91.31 175 GLU A CA 1
ATOM 1324 C C . GLU A 1 175 ? -9.935 -3.779 -5.631 1.00 91.31 175 GLU A C 1
ATOM 1326 O O . GLU A 1 175 ? -10.973 -3.678 -6.290 1.00 91.31 175 GLU A O 1
ATOM 1331 N N . ARG A 1 176 ? -9.902 -4.485 -4.496 1.00 93.12 176 ARG A N 1
ATOM 1332 C CA . ARG A 1 176 ? -11.110 -5.042 -3.869 1.00 93.12 176 ARG A CA 1
ATOM 1333 C C . ARG A 1 176 ? -11.991 -3.938 -3.297 1.00 93.12 176 ARG A C 1
ATOM 1335 O O . ARG A 1 176 ? -13.185 -3.921 -3.579 1.00 93.12 176 ARG A O 1
ATOM 1342 N N . GLN A 1 177 ? -11.400 -2.978 -2.589 1.00 88.31 177 GLN A N 1
ATOM 1343 C CA . GLN A 1 177 ? -12.119 -1.825 -2.047 1.00 88.31 177 GLN A CA 1
ATOM 1344 C C . GLN A 1 177 ? -12.768 -0.978 -3.154 1.00 88.31 177 GLN A C 1
ATOM 1346 O O . GLN A 1 177 ? -13.925 -0.589 -3.021 1.00 88.31 177 GLN A O 1
ATOM 1351 N N . ALA A 1 178 ? -12.084 -0.772 -4.285 1.00 90.06 178 ALA A N 1
ATOM 1352 C CA . ALA A 1 178 ? -12.630 -0.090 -5.463 1.00 90.06 178 ALA A CA 1
ATOM 1353 C C . ALA A 1 178 ? -13.829 -0.829 -6.089 1.00 90.06 178 ALA A C 1
ATOM 1355 O O . ALA A 1 178 ? -14.686 -0.213 -6.717 1.00 90.06 178 ALA A O 1
ATOM 1356 N N . ARG A 1 179 ? -13.914 -2.150 -5.890 1.00 93.06 179 ARG A N 1
ATOM 1357 C CA . ARG A 1 179 ? -15.050 -2.994 -6.293 1.00 93.06 179 ARG A CA 1
ATOM 1358 C C . ARG A 1 179 ? -16.090 -3.186 -5.182 1.00 93.06 179 ARG A C 1
ATOM 1360 O O . ARG A 1 179 ? -16.958 -4.041 -5.331 1.00 93.06 179 ARG A O 1
ATOM 1367 N N . ALA A 1 180 ? -15.998 -2.422 -4.090 1.00 91.69 180 ALA A N 1
ATOM 1368 C CA . ALA A 1 180 ? -16.829 -2.543 -2.889 1.00 91.69 180 ALA A CA 1
ATOM 1369 C C . ALA A 1 180 ? -16.784 -3.931 -2.204 1.00 91.69 180 ALA A C 1
ATOM 1371 O O . ALA A 1 180 ? -17.640 -4.251 -1.383 1.00 91.69 180 ALA A O 1
ATOM 1372 N N . ASP A 1 181 ? -15.766 -4.752 -2.490 1.00 94.19 181 ASP A N 1
ATOM 1373 C CA . ASP A 1 181 ? -15.470 -5.991 -1.755 1.00 94.19 181 ASP A CA 1
ATOM 1374 C C . ASP A 1 181 ? -14.714 -5.645 -0.461 1.00 94.19 181 ASP A C 1
ATOM 1376 O O . ASP A 1 181 ? -13.507 -5.874 -0.332 1.00 94.19 181 ASP A O 1
ATOM 1380 N N . TYR A 1 182 ? -15.413 -5.011 0.487 1.00 92.38 182 TYR A N 1
ATOM 1381 C CA . TYR A 1 182 ? -14.806 -4.515 1.726 1.00 92.38 182 TYR A CA 1
ATOM 1382 C C . TYR A 1 182 ? -14.347 -5.651 2.648 1.00 92.38 182 TYR A C 1
ATOM 1384 O O . TYR A 1 182 ? -13.256 -5.577 3.210 1.00 92.38 182 TYR A O 1
ATOM 1392 N N . GLU A 1 183 ? -15.109 -6.745 2.744 1.00 93.94 183 GLU A N 1
ATOM 1393 C CA . GLU A 1 183 ? -14.706 -7.937 3.505 1.00 93.94 183 GLU A CA 1
ATOM 1394 C C . GLU A 1 183 ? -13.420 -8.556 2.939 1.00 93.94 183 GLU A C 1
ATOM 1396 O O . GLU A 1 183 ? -12.476 -8.860 3.679 1.00 93.94 183 GLU A O 1
ATOM 1401 N N . GLY A 1 184 ? -13.341 -8.694 1.611 1.00 93.88 184 GLY A N 1
ATOM 1402 C CA . GLY A 1 184 ? -12.145 -9.171 0.938 1.00 93.88 184 GLY A CA 1
ATOM 1403 C C . GLY A 1 184 ? -10.957 -8.226 1.109 1.00 93.88 184 GLY A C 1
ATOM 1404 O O . GLY A 1 184 ? -9.831 -8.696 1.309 1.00 93.88 184 GLY A O 1
ATOM 1405 N N . ALA A 1 185 ? -11.178 -6.910 1.066 1.00 95.44 185 ALA A N 1
ATOM 1406 C CA . ALA A 1 185 ? -10.144 -5.911 1.329 1.00 95.44 185 ALA A CA 1
ATOM 1407 C C . ALA A 1 185 ? -9.597 -6.036 2.762 1.00 95.44 185 ALA A C 1
ATOM 1409 O O . ALA A 1 185 ? -8.385 -6.163 2.936 1.00 95.44 185 ALA A O 1
ATOM 1410 N N . ILE A 1 186 ? -10.466 -6.125 3.778 1.00 96.50 186 ILE A N 1
ATOM 1411 C CA . ILE A 1 186 ? -10.088 -6.308 5.193 1.00 96.50 186 ILE A CA 1
ATOM 1412 C C . ILE A 1 186 ? -9.251 -7.578 5.391 1.00 96.50 186 ILE A C 1
ATOM 1414 O O . ILE A 1 186 ? -8.202 -7.549 6.049 1.00 96.50 186 ILE A O 1
ATOM 1418 N N . ALA A 1 187 ? -9.675 -8.701 4.802 1.00 96.56 187 ALA A N 1
ATOM 1419 C CA . ALA A 1 187 ? -8.934 -9.958 4.875 1.00 96.56 187 ALA A CA 1
ATOM 1420 C C . ALA A 1 187 ? -7.551 -9.842 4.209 1.00 96.56 187 ALA A C 1
ATOM 1422 O O . ALA A 1 187 ? -6.552 -10.353 4.726 1.00 96.56 187 ALA A O 1
ATOM 1423 N N . THR A 1 188 ? -7.477 -9.137 3.079 1.00 97.69 188 THR A N 1
ATOM 1424 C CA . THR A 1 188 ? -6.233 -8.919 2.330 1.00 97.69 188 THR A CA 1
ATOM 1425 C C . THR A 1 188 ? -5.274 -8.010 3.101 1.00 97.69 188 THR A C 1
ATOM 1427 O O . THR A 1 188 ? -4.109 -8.376 3.269 1.00 97.69 188 THR A O 1
ATOM 1430 N N . TYR A 1 189 ? -5.761 -6.905 3.676 1.00 96.81 189 TYR A N 1
ATOM 1431 C CA . TYR A 1 189 ? -4.974 -6.042 4.560 1.00 96.81 189 TYR A CA 1
ATOM 1432 C C . TYR A 1 189 ? -4.464 -6.788 5.786 1.00 96.81 189 TYR A C 1
ATOM 1434 O O . TYR A 1 189 ? -3.295 -6.671 6.137 1.00 96.81 189 TYR A O 1
ATOM 1442 N N . THR A 1 190 ? -5.294 -7.631 6.397 1.00 97.69 190 THR A N 1
ATOM 1443 C CA . THR A 1 190 ? -4.881 -8.442 7.550 1.00 97.69 190 THR A CA 1
ATOM 1444 C C . THR A 1 190 ? -3.726 -9.380 7.199 1.00 97.69 190 THR A C 1
ATOM 1446 O O . THR A 1 190 ? -2.763 -9.499 7.955 1.00 97.69 190 THR A O 1
ATOM 1449 N N . ARG A 1 191 ? -3.762 -10.008 6.017 1.00 97.94 191 ARG A N 1
ATOM 1450 C CA . ARG A 1 191 ? -2.629 -10.805 5.521 1.00 97.94 191 ARG A CA 1
ATOM 1451 C C . ARG A 1 191 ? -1.394 -9.944 5.260 1.00 97.94 191 ARG A C 1
ATOM 1453 O O . ARG A 1 191 ? -0.290 -10.393 5.550 1.00 97.94 191 ARG A O 1
ATOM 1460 N N . ALA A 1 192 ? -1.569 -8.739 4.724 1.00 95.44 192 ALA A N 1
ATOM 1461 C CA . ALA A 1 192 ? -0.469 -7.825 4.438 1.00 95.44 192 ALA A CA 1
ATOM 1462 C C . ALA A 1 192 ? 0.236 -7.350 5.720 1.00 95.44 192 ALA A C 1
ATOM 1464 O O . ALA A 1 192 ? 1.465 -7.409 5.779 1.00 95.44 192 ALA A O 1
ATOM 1465 N N . ILE A 1 193 ? -0.541 -7.008 6.755 1.00 96.25 193 ILE A N 1
ATOM 1466 C CA . ILE A 1 193 ? -0.079 -6.628 8.101 1.00 96.25 193 ILE A CA 1
ATOM 1467 C C . ILE A 1 193 ? 0.700 -7.769 8.758 1.00 96.25 193 ILE A C 1
ATOM 1469 O O . ILE A 1 193 ? 1.787 -7.553 9.281 1.00 96.25 193 ILE A O 1
ATOM 1473 N N . ASN A 1 194 ? 0.201 -9.007 8.665 1.00 96.88 194 ASN A N 1
ATOM 1474 C CA . ASN A 1 194 ? 0.904 -10.173 9.210 1.00 96.88 194 ASN A CA 1
ATOM 1475 C C . ASN A 1 194 ? 2.269 -10.421 8.545 1.00 96.88 194 ASN A C 1
ATOM 1477 O O . ASN A 1 194 ? 3.142 -11.036 9.153 1.00 96.88 194 ASN A O 1
ATOM 1481 N N . LEU A 1 195 ? 2.447 -9.993 7.291 1.00 95.31 195 LEU A N 1
ATOM 1482 C CA . LEU A 1 195 ? 3.717 -10.116 6.574 1.00 95.31 195 LEU A CA 1
ATOM 1483 C C . LEU A 1 195 ? 4.649 -8.928 6.822 1.00 95.31 195 LEU A C 1
ATOM 1485 O O . LEU A 1 195 ? 5.863 -9.116 6.856 1.00 95.31 195 LEU A O 1
ATOM 1489 N N . ASN A 1 196 ? 4.100 -7.720 6.938 1.00 92.06 196 ASN A N 1
ATOM 1490 C CA . ASN A 1 196 ? 4.857 -6.511 7.226 1.00 92.06 196 ASN A CA 1
ATOM 1491 C C . ASN A 1 196 ? 4.001 -5.532 8.056 1.00 92.06 196 ASN A C 1
ATOM 1493 O O . ASN A 1 196 ? 3.169 -4.824 7.481 1.00 92.06 196 ASN A O 1
ATOM 1497 N N . PRO A 1 197 ? 4.198 -5.487 9.386 1.00 93.88 197 PRO A N 1
ATOM 1498 C CA . PRO A 1 197 ? 3.406 -4.654 10.289 1.00 93.88 197 PRO A CA 1
ATOM 1499 C C . PRO A 1 197 ? 3.873 -3.192 10.340 1.00 93.88 197 PRO A C 1
ATOM 1501 O O . PRO A 1 197 ? 3.245 -2.383 11.007 1.00 93.88 197 PRO A O 1
ATOM 1504 N N . ASP A 1 198 ? 4.945 -2.821 9.640 1.00 90.94 198 ASP A N 1
ATOM 1505 C CA . ASP A 1 198 ? 5.533 -1.478 9.756 1.00 90.94 198 ASP A CA 1
ATOM 1506 C C . ASP A 1 198 ? 4.983 -0.489 8.710 1.00 90.94 198 ASP A C 1
ATOM 1508 O O . ASP A 1 198 ? 5.444 0.648 8.598 1.00 90.94 198 ASP A O 1
ATOM 1512 N N . ILE A 1 199 ? 4.003 -0.912 7.907 1.00 90.06 199 ILE A N 1
ATOM 1513 C CA . ILE A 1 199 ? 3.412 -0.096 6.842 1.00 90.06 199 ILE A CA 1
ATOM 1514 C C . ILE A 1 199 ? 2.102 0.522 7.341 1.00 90.06 199 ILE A C 1
ATOM 1516 O O . ILE A 1 199 ? 1.069 -0.146 7.405 1.00 90.06 199 ILE A O 1
ATOM 1520 N N . ALA A 1 200 ? 2.147 1.824 7.639 1.00 91.50 200 ALA A N 1
ATOM 1521 C CA . ALA A 1 200 ? 1.014 2.608 8.142 1.00 91.50 200 ALA A CA 1
ATOM 1522 C C . ALA A 1 200 ? -0.240 2.495 7.258 1.00 91.50 200 ALA A C 1
ATOM 1524 O O . ALA A 1 200 ? -1.348 2.313 7.765 1.00 91.50 200 ALA A O 1
ATOM 1525 N N . ASP A 1 201 ? -0.058 2.533 5.934 1.00 91.12 201 ASP A N 1
ATOM 1526 C CA . ASP A 1 201 ? -1.155 2.493 4.966 1.00 91.12 201 ASP A CA 1
ATOM 1527 C C . ASP A 1 201 ? -1.974 1.199 5.035 1.00 91.12 201 ASP A C 1
ATOM 1529 O O . ASP A 1 201 ? -3.158 1.218 4.710 1.00 91.12 201 ASP A O 1
ATOM 1533 N N . PHE A 1 202 ? -1.411 0.079 5.505 1.00 93.81 202 PHE A N 1
ATOM 1534 C CA . PHE A 1 202 ? -2.221 -1.122 5.705 1.00 93.81 202 PHE A CA 1
ATOM 1535 C C . PHE A 1 202 ? -3.267 -0.943 6.796 1.00 93.81 202 PHE A C 1
ATOM 1537 O O . PHE A 1 202 ? -4.400 -1.385 6.627 1.00 93.81 202 PHE A O 1
ATOM 1544 N N . TYR A 1 203 ? -2.900 -0.297 7.898 1.00 96.44 203 TYR A N 1
ATOM 1545 C CA . TYR A 1 203 ? -3.814 -0.056 9.004 1.00 96.44 203 TYR A CA 1
ATOM 1546 C C . TYR A 1 203 ? -4.809 1.052 8.657 1.00 96.44 203 TYR A C 1
ATOM 1548 O O . TYR A 1 203 ? -6.012 0.865 8.823 1.00 96.44 203 TYR A O 1
ATOM 1556 N N . ALA A 1 204 ? -4.340 2.168 8.087 1.00 94.44 204 ALA A N 1
ATOM 1557 C CA . ALA A 1 204 ? -5.210 3.275 7.685 1.00 94.44 204 ALA A CA 1
ATOM 1558 C C . ALA A 1 204 ? -6.298 2.817 6.697 1.00 94.44 204 ALA A C 1
ATOM 1560 O O . ALA A 1 204 ? -7.487 3.104 6.881 1.00 94.44 204 ALA A O 1
ATOM 1561 N N . GLN A 1 205 ? -5.901 2.040 5.683 1.00 94.56 205 GLN A N 1
ATOM 1562 C CA . GLN A 1 205 ? -6.827 1.547 4.671 1.00 94.56 205 GLN A CA 1
ATOM 1563 C C . GLN A 1 205 ? -7.712 0.409 5.189 1.00 94.56 205 GLN A C 1
ATOM 1565 O O . GLN A 1 205 ? -8.883 0.355 4.824 1.00 94.56 205 GLN A O 1
ATOM 1570 N N . ARG A 1 206 ? -7.225 -0.453 6.096 1.00 96.38 206 ARG A N 1
ATOM 1571 C CA . ARG A 1 206 ? -8.086 -1.456 6.742 1.00 96.38 206 ARG A CA 1
ATOM 1572 C C . ARG A 1 206 ? -9.154 -0.810 7.626 1.00 96.38 206 ARG A C 1
ATOM 1574 O O . ARG A 1 206 ? -10.311 -1.206 7.530 1.00 96.38 206 ARG A O 1
ATOM 1581 N N . GLY A 1 207 ? -8.799 0.217 8.399 1.00 94.75 207 GLY A N 1
ATOM 1582 C CA . GLY A 1 207 ? -9.757 1.037 9.149 1.00 94.75 207 GLY A CA 1
ATOM 1583 C C . GLY A 1 207 ? -10.808 1.681 8.241 1.00 94.75 207 GLY A C 1
ATOM 1584 O O . GLY A 1 207 ? -12.003 1.592 8.506 1.00 94.75 207 GLY A O 1
ATOM 1585 N N . SER A 1 208 ? -10.383 2.230 7.100 1.00 93.38 208 SER A N 1
ATOM 1586 C CA . SER A 1 208 ? -11.306 2.790 6.101 1.00 93.38 208 SER A CA 1
ATOM 1587 C C . SER A 1 208 ? -12.230 1.723 5.496 1.00 93.38 208 SER A C 1
ATOM 1589 O O . SER A 1 208 ? -13.419 1.968 5.302 1.00 93.38 208 SER A O 1
ATOM 1591 N N . ALA A 1 209 ? -11.715 0.516 5.244 1.00 92.06 209 ALA A N 1
ATOM 1592 C CA . ALA A 1 209 ? -12.509 -0.606 4.753 1.00 92.06 209 ALA A CA 1
ATOM 1593 C C . ALA A 1 209 ? -13.534 -1.103 5.791 1.00 92.06 209 ALA A C 1
ATOM 1595 O O . ALA A 1 209 ? -14.638 -1.481 5.406 1.00 92.06 209 ALA A O 1
ATOM 1596 N N . TYR A 1 210 ? -13.212 -1.066 7.091 1.00 92.56 210 TYR A N 1
ATOM 1597 C CA . TYR A 1 210 ? -14.175 -1.357 8.160 1.00 92.56 210 TYR A CA 1
ATOM 1598 C C . TYR A 1 210 ? -15.338 -0.358 8.180 1.00 92.56 210 TYR A C 1
ATOM 1600 O O . TYR A 1 210 ? -16.490 -0.781 8.282 1.00 92.56 210 TYR A O 1
ATOM 1608 N N . LEU A 1 211 ? -15.058 0.943 8.045 1.00 90.12 211 LEU A N 1
ATOM 1609 C CA . LEU A 1 211 ? -16.105 1.968 7.978 1.00 90.12 211 LEU A CA 1
ATOM 1610 C C . LEU A 1 211 ? -16.985 1.791 6.741 1.00 90.12 211 LEU A C 1
ATOM 1612 O O . LEU A 1 211 ? -18.205 1.734 6.866 1.00 90.12 211 LEU A O 1
ATOM 1616 N N . ALA A 1 212 ? -16.375 1.599 5.571 1.00 89.75 212 ALA A N 1
ATOM 1617 C CA . ALA A 1 212 ? -17.115 1.390 4.330 1.00 89.75 212 ALA A CA 1
ATOM 1618 C C . ALA A 1 212 ? -17.985 0.119 4.371 1.00 89.75 212 ALA A C 1
ATOM 1620 O O . ALA A 1 212 ? -19.110 0.119 3.869 1.00 89.75 212 ALA A O 1
ATOM 1621 N N . LEU A 1 213 ? -17.502 -0.953 5.014 1.00 88.56 213 LEU A N 1
ATOM 1622 C CA . LEU A 1 213 ? -18.306 -2.148 5.269 1.00 88.56 213 LEU A CA 1
ATOM 1623 C C . LEU A 1 213 ? -19.501 -1.825 6.174 1.00 88.56 213 LEU A C 1
ATOM 1625 O O . LEU A 1 213 ? -20.623 -2.202 5.843 1.00 88.56 213 LEU A O 1
ATOM 1629 N N . SER A 1 214 ? -19.275 -1.107 7.279 1.00 86.56 214 SER A N 1
ATOM 1630 C CA . SER A 1 214 ? -20.334 -0.707 8.211 1.00 86.56 214 SER A CA 1
ATOM 1631 C C . SER A 1 214 ? -21.417 0.116 7.512 1.00 86.56 214 SER A C 1
ATOM 1633 O O . SER A 1 214 ? -22.597 -0.223 7.598 1.00 86.56 214 SER A O 1
ATOM 1635 N N . GLU A 1 215 ? -21.023 1.142 6.758 1.00 84.25 215 GLU A N 1
ATOM 1636 C CA . GLU A 1 215 ? -21.930 1.995 5.983 1.00 84.25 215 GLU A CA 1
ATOM 1637 C C . GLU A 1 215 ? -22.735 1.184 4.954 1.00 84.25 215 GLU A C 1
ATOM 1639 O O . GLU A 1 215 ? -23.951 1.341 4.844 1.00 84.25 215 GLU A O 1
ATOM 1644 N N . ALA A 1 216 ? -22.096 0.253 4.237 1.00 80.25 216 ALA A N 1
ATOM 1645 C CA . ALA A 1 216 ? -22.778 -0.607 3.268 1.00 80.25 216 ALA A CA 1
ATOM 1646 C C . ALA A 1 216 ? -23.778 -1.582 3.926 1.00 80.25 216 ALA A C 1
ATOM 1648 O O . ALA A 1 216 ? -24.834 -1.888 3.355 1.00 80.25 216 ALA A O 1
ATOM 1649 N N . THR A 1 217 ? -23.471 -2.074 5.131 1.00 74.69 217 THR A N 1
ATOM 1650 C CA . THR A 1 217 ? -24.373 -2.958 5.889 1.00 74.69 217 THR A CA 1
ATOM 1651 C C . THR A 1 217 ? -25.563 -2.220 6.502 1.00 74.69 217 THR A C 1
ATOM 1653 O O . THR A 1 217 ? -26.667 -2.772 6.523 1.00 74.69 217 THR A O 1
ATOM 1656 N N . ASP A 1 218 ? -25.381 -0.968 6.926 1.00 69.19 218 ASP A N 1
ATOM 1657 C CA . ASP A 1 218 ? -26.456 -0.125 7.467 1.00 69.19 218 ASP A CA 1
ATOM 1658 C C . ASP A 1 218 ? -27.492 0.215 6.378 1.00 69.19 218 ASP A C 1
ATOM 1660 O O . ASP A 1 218 ? -28.699 0.071 6.564 1.00 69.19 218 ASP A O 1
ATOM 1664 N N . VAL A 1 219 ? -27.028 0.520 5.159 1.00 60.69 219 VAL A N 1
ATOM 1665 C CA . VAL A 1 219 ? -27.906 0.805 4.007 1.00 60.69 219 VAL A CA 1
ATOM 1666 C C . VAL A 1 219 ? -28.732 -0.417 3.567 1.00 60.69 219 VAL A C 1
ATOM 1668 O O . VAL A 1 219 ? -29.818 -0.261 3.004 1.00 60.69 219 VAL A O 1
ATOM 1671 N N . SER A 1 220 ? -28.246 -1.641 3.804 1.00 56.44 220 SER A N 1
ATOM 1672 C CA . SER A 1 220 ? -28.852 -2.878 3.284 1.00 56.44 220 SER A CA 1
ATOM 1673 C C . SER A 1 220 ? -29.676 -3.679 4.299 1.00 56.44 220 SER A C 1
ATOM 1675 O O . SER A 1 220 ? -30.433 -4.563 3.889 1.00 56.44 220 SER A O 1
ATOM 1677 N N . SER A 1 221 ? -29.597 -3.379 5.601 1.00 54.25 221 SER A N 1
ATOM 1678 C CA . SER A 1 221 ? -30.268 -4.168 6.641 1.00 54.25 221 SER A CA 1
ATOM 1679 C C . SER A 1 221 ? -31.177 -3.325 7.542 1.00 54.25 221 SER A C 1
ATOM 1681 O O . SER A 1 221 ? -30.748 -2.492 8.324 1.00 54.25 221 SER A O 1
ATOM 1683 N N . THR A 1 222 ? -32.490 -3.567 7.469 1.00 53.12 222 THR A N 1
ATOM 1684 C CA . THR A 1 222 ? -33.504 -2.879 8.295 1.00 53.12 222 THR A CA 1
ATOM 1685 C C . THR A 1 222 ? -33.829 -3.597 9.616 1.00 53.12 222 THR A C 1
ATOM 1687 O O . THR A 1 222 ? -34.896 -3.359 10.181 1.00 53.12 222 THR A O 1
ATOM 1690 N N . VAL A 1 223 ? -33.015 -4.536 10.123 1.00 50.41 223 VAL A N 1
ATOM 1691 C CA . VAL A 1 223 ? -33.510 -5.497 11.135 1.00 50.41 223 VAL A CA 1
ATOM 1692 C C . VAL A 1 223 ? -32.528 -5.824 12.276 1.00 50.41 223 VAL A C 1
ATOM 1694 O O . VAL A 1 223 ? -31.431 -6.315 12.050 1.00 50.41 223 VAL A O 1
ATOM 1697 N N . GLN A 1 224 ? -33.071 -5.683 13.501 1.00 52.25 224 GLN A N 1
ATOM 1698 C CA . GLN A 1 224 ? -32.688 -6.220 14.826 1.00 52.25 224 GLN A CA 1
ATOM 1699 C C . GLN A 1 224 ? -31.678 -5.437 15.696 1.00 52.25 224 GLN A C 1
ATOM 1701 O O . GLN A 1 224 ? -30.462 -5.605 15.659 1.00 52.25 224 GLN A O 1
ATOM 1706 N N . GLN A 1 225 ? -32.253 -4.633 16.599 1.00 61.03 225 GLN A N 1
ATOM 1707 C CA . GLN A 1 225 ? -31.575 -3.879 17.654 1.00 61.03 225 GLN A CA 1
ATOM 1708 C C . GLN A 1 225 ? -31.164 -4.791 18.823 1.00 61.03 225 GLN A C 1
ATOM 1710 O O . GLN A 1 225 ? -32.015 -5.332 19.524 1.00 61.03 225 GLN A O 1
ATOM 1715 N N . ALA A 1 226 ? -29.847 -4.962 18.975 1.00 49.56 226 ALA A N 1
ATOM 1716 C CA . ALA A 1 226 ? -29.053 -5.355 20.155 1.00 49.56 226 ALA A CA 1
ATOM 1717 C C . ALA A 1 226 ? -27.737 -5.994 19.670 1.00 49.56 226 ALA A C 1
ATOM 1719 O O . ALA A 1 226 ? -26.657 -5.583 20.088 1.00 49.56 226 ALA A O 1
ATOM 1720 N N . SER A 1 227 ? -27.819 -6.932 18.717 1.00 55.50 227 SER A N 1
ATOM 1721 C CA . SER A 1 227 ? -26.656 -7.516 18.025 1.00 55.50 227 SER A CA 1
ATOM 1722 C C . SER A 1 227 ? -25.963 -6.494 17.124 1.00 55.50 227 SER A C 1
ATOM 1724 O O . SER A 1 227 ? -24.737 -6.450 17.095 1.00 55.50 227 SER A O 1
ATOM 1726 N N . ALA A 1 228 ? -26.734 -5.620 16.468 1.00 55.84 228 ALA A N 1
ATOM 1727 C CA . ALA A 1 228 ? -26.208 -4.519 15.662 1.00 55.84 228 ALA A CA 1
ATOM 1728 C C . ALA A 1 228 ? -25.371 -3.525 16.489 1.00 55.84 228 ALA A C 1
ATOM 1730 O O . ALA A 1 228 ? -24.331 -3.073 16.032 1.00 55.84 228 ALA A O 1
ATOM 1731 N N . VAL A 1 229 ? -25.763 -3.245 17.739 1.00 57.28 229 VAL A N 1
ATOM 1732 C CA . VAL A 1 229 ? -25.030 -2.319 18.626 1.00 57.28 229 VAL A CA 1
ATOM 1733 C C . VAL A 1 229 ? -23.689 -2.916 19.063 1.00 57.28 229 VAL A C 1
ATOM 1735 O O . VAL A 1 229 ? -22.677 -2.221 19.083 1.00 57.28 229 VAL A O 1
ATOM 1738 N N . GLN A 1 230 ? -23.650 -4.219 19.363 1.00 59.66 230 GLN A N 1
ATOM 1739 C CA . GLN A 1 230 ? -22.400 -4.913 19.697 1.00 59.66 230 GLN A CA 1
ATOM 1740 C C . GLN A 1 230 ? -21.460 -5.018 18.491 1.00 59.66 230 GLN A C 1
ATOM 1742 O O . GLN A 1 230 ? -20.251 -4.859 18.642 1.00 59.66 230 GLN A O 1
ATOM 1747 N N . GLN A 1 231 ? -22.007 -5.255 17.296 1.00 65.38 231 GLN A N 1
ATOM 1748 C CA . GLN A 1 231 ? -21.227 -5.298 16.059 1.00 65.38 231 GLN A CA 1
ATOM 1749 C C . GLN A 1 231 ? -20.698 -3.911 15.674 1.00 65.38 231 GLN A C 1
ATOM 1751 O O . GLN A 1 231 ? -19.516 -3.796 15.368 1.00 65.38 231 GLN A O 1
ATOM 1756 N N . ALA A 1 232 ? -21.509 -2.855 15.793 1.00 68.31 232 ALA A N 1
ATOM 1757 C CA . ALA A 1 232 ? -21.078 -1.476 15.562 1.00 68.31 232 ALA A CA 1
ATOM 1758 C C . ALA A 1 232 ? -19.963 -1.051 16.534 1.00 68.31 232 ALA A C 1
ATOM 1760 O O . ALA A 1 232 ? -18.948 -0.509 16.107 1.00 68.31 232 ALA A O 1
ATOM 1761 N N . SER A 1 233 ? -20.094 -1.383 17.824 1.00 75.88 233 SER A N 1
ATOM 1762 C CA . SER A 1 233 ? -19.060 -1.096 18.829 1.00 75.88 233 SER A CA 1
ATOM 1763 C C . SER A 1 233 ? -17.746 -1.843 18.551 1.00 75.88 233 SER A C 1
ATOM 1765 O O . SER A 1 233 ? -16.669 -1.257 18.665 1.00 75.88 233 SER A O 1
ATOM 1767 N N . ALA A 1 234 ? -17.812 -3.109 18.124 1.00 83.31 234 ALA A N 1
ATOM 1768 C CA . ALA A 1 234 ? -16.624 -3.883 17.764 1.00 83.31 234 ALA A CA 1
ATOM 1769 C C . ALA A 1 234 ? -15.931 -3.346 16.499 1.00 83.31 234 ALA A C 1
ATOM 1771 O O . ALA A 1 234 ? -14.702 -3.277 16.454 1.00 83.31 234 ALA A O 1
ATOM 1772 N N . VAL A 1 235 ? -16.706 -2.936 15.488 1.00 84.06 235 VAL A N 1
ATOM 1773 C CA . VAL A 1 235 ? -16.178 -2.311 14.266 1.00 84.06 235 VAL A CA 1
ATOM 1774 C C . VAL A 1 235 ? -15.513 -0.977 14.597 1.00 84.06 235 VAL A C 1
ATOM 1776 O O . VAL A 1 235 ? -14.368 -0.763 14.209 1.00 84.06 235 VAL A O 1
ATOM 1779 N N . GLN A 1 236 ? -16.168 -0.118 15.381 1.00 86.19 236 GLN A N 1
ATOM 1780 C CA . GLN A 1 236 ? -15.603 1.163 15.806 1.00 86.19 236 GLN A CA 1
ATOM 1781 C C . GLN A 1 236 ? -14.289 0.968 16.575 1.00 86.19 236 GLN A C 1
ATOM 1783 O O . GLN A 1 236 ? -13.300 1.635 16.282 1.00 86.19 236 GLN A O 1
ATOM 1788 N N . GLN A 1 237 ? -14.225 -0.002 17.492 1.00 89.44 237 GLN A N 1
ATOM 1789 C CA . GLN A 1 237 ? -12.995 -0.314 18.221 1.00 89.44 237 GLN A CA 1
ATOM 1790 C C . GLN A 1 237 ? -11.865 -0.804 17.299 1.00 89.44 237 GLN A C 1
ATOM 1792 O O . GLN A 1 237 ? -10.703 -0.435 17.497 1.00 89.44 237 GLN A O 1
ATOM 1797 N N . ALA A 1 238 ? -12.186 -1.615 16.286 1.00 91.44 238 ALA A N 1
ATOM 1798 C CA . ALA A 1 238 ? -11.212 -2.067 15.295 1.00 91.44 238 ALA A CA 1
ATOM 1799 C C . ALA A 1 238 ? -10.662 -0.897 14.462 1.00 91.44 238 ALA A C 1
ATOM 1801 O O . ALA A 1 238 ? -9.451 -0.816 14.258 1.00 91.44 238 ALA A O 1
ATOM 1802 N N . VAL A 1 239 ? -11.529 0.038 14.051 1.00 93.88 239 VAL A N 1
ATOM 1803 C CA . VAL A 1 239 ? -11.136 1.259 13.326 1.00 93.88 239 VAL A CA 1
ATOM 1804 C C . VAL A 1 239 ? -10.202 2.117 14.174 1.00 93.88 239 VAL A C 1
ATOM 1806 O O . VAL A 1 239 ? -9.129 2.479 13.698 1.00 93.88 239 VAL A O 1
ATOM 1809 N N . VAL A 1 240 ? -10.565 2.392 15.432 1.00 93.69 240 VAL A N 1
ATOM 1810 C CA . VAL A 1 240 ? -9.733 3.187 16.354 1.00 93.69 240 VAL A CA 1
ATOM 1811 C C . VAL A 1 240 ? -8.356 2.544 16.511 1.00 93.69 240 VAL A C 1
ATOM 1813 O O . VAL A 1 240 ? -7.346 3.214 16.319 1.00 93.69 240 VAL A O 1
ATOM 1816 N N . THR A 1 241 ? -8.305 1.235 16.774 1.00 95.44 241 THR A N 1
ATOM 1817 C CA . THR A 1 241 ? -7.039 0.507 16.969 1.00 95.44 241 THR A CA 1
ATOM 1818 C C . THR A 1 241 ? -6.130 0.603 15.737 1.00 95.44 241 THR A C 1
ATOM 1820 O O . THR A 1 241 ? -4.924 0.850 15.851 1.00 95.44 241 THR A O 1
ATOM 1823 N N . ASP A 1 242 ? -6.700 0.421 14.545 1.00 95.81 242 ASP A N 1
ATOM 1824 C CA . ASP A 1 242 ? -5.951 0.499 13.294 1.00 95.81 242 ASP A CA 1
ATOM 1825 C C . ASP A 1 242 ? -5.470 1.924 13.014 1.00 95.81 242 ASP A C 1
ATOM 1827 O O . ASP A 1 242 ? -4.301 2.137 12.692 1.00 95.81 242 ASP A O 1
ATOM 1831 N N . TRP A 1 243 ? -6.333 2.923 13.173 1.00 96.75 243 TRP A N 1
ATOM 1832 C CA . TRP A 1 243 ? -5.973 4.312 12.909 1.00 96.75 243 TRP A CA 1
ATOM 1833 C C . TRP A 1 243 ? -4.964 4.865 13.912 1.00 96.75 243 TRP A C 1
ATOM 1835 O O . TRP A 1 243 ? -4.049 5.577 13.505 1.00 96.75 243 TRP A O 1
ATOM 1845 N N . GLU A 1 244 ? -5.034 4.486 15.188 1.00 96.19 244 GLU A N 1
ATOM 1846 C CA . GLU A 1 244 ? -3.994 4.814 16.169 1.00 96.19 244 GLU A CA 1
ATOM 1847 C C . GLU A 1 244 ? -2.638 4.219 15.778 1.00 96.19 244 GLU A C 1
ATOM 1849 O O . GLU A 1 244 ? -1.616 4.911 15.814 1.00 96.19 244 GLU A O 1
ATOM 1854 N N . THR A 1 245 ? -2.626 2.954 15.347 1.00 96.44 245 THR A N 1
ATOM 1855 C CA . THR A 1 245 ? -1.405 2.284 14.877 1.00 96.44 245 THR A CA 1
ATOM 1856 C C . THR A 1 245 ? -0.846 2.978 13.632 1.00 96.44 245 THR A C 1
ATOM 1858 O O . THR A 1 245 ? 0.351 3.259 13.556 1.00 96.44 245 THR A O 1
ATOM 1861 N N . ALA A 1 246 ? -1.710 3.326 12.677 1.00 94.81 246 ALA A N 1
ATOM 1862 C CA . ALA A 1 246 ? -1.327 4.062 11.478 1.00 94.81 246 ALA A CA 1
ATOM 1863 C C . ALA A 1 246 ? -0.745 5.442 11.809 1.00 94.81 246 ALA A C 1
ATOM 1865 O O . ALA A 1 246 ? 0.293 5.800 11.261 1.00 94.81 246 ALA A O 1
ATOM 1866 N N . VAL A 1 247 ? -1.357 6.197 12.731 1.00 94.69 247 VAL A N 1
ATOM 1867 C CA . VAL A 1 247 ? -0.841 7.495 13.198 1.00 94.69 247 VAL A CA 1
ATOM 1868 C C . VAL A 1 247 ? 0.570 7.339 13.763 1.00 94.69 247 VAL A C 1
ATOM 1870 O O . VAL A 1 247 ? 1.466 8.076 13.354 1.00 94.69 247 VAL A O 1
ATOM 1873 N N . GLN A 1 248 ? 0.794 6.358 14.644 1.00 93.50 248 GLN A N 1
ATOM 1874 C CA . GLN A 1 248 ? 2.119 6.107 15.222 1.00 93.50 248 GLN A CA 1
ATOM 1875 C C . GLN A 1 248 ? 3.159 5.785 14.142 1.00 93.50 248 GLN A C 1
ATOM 1877 O O . GLN A 1 248 ? 4.270 6.315 14.170 1.00 93.50 248 GLN A O 1
ATOM 1882 N N . LEU A 1 249 ? 2.809 4.939 13.171 1.00 91.44 249 LEU A N 1
ATOM 1883 C CA . LEU A 1 249 ? 3.703 4.580 12.070 1.00 91.44 249 LEU A CA 1
ATOM 1884 C C . LEU A 1 249 ? 3.956 5.765 11.123 1.00 91.44 249 LEU A C 1
ATOM 1886 O O . LEU A 1 249 ? 5.094 5.975 10.704 1.00 91.44 249 LEU A O 1
ATOM 1890 N N . TYR A 1 250 ? 2.946 6.588 10.826 1.00 89.19 250 TYR A N 1
ATOM 1891 C CA . TYR A 1 250 ? 3.120 7.807 10.033 1.00 89.19 250 TYR A CA 1
ATOM 1892 C C . TYR A 1 250 ? 4.062 8.803 10.714 1.00 89.19 250 TYR A C 1
ATOM 1894 O O . TYR A 1 250 ? 4.939 9.362 10.053 1.00 89.19 250 TYR A O 1
ATOM 1902 N N . GLU A 1 251 ? 3.943 8.990 12.029 1.00 88.38 251 GLU A N 1
ATOM 1903 C CA . GLU A 1 251 ? 4.864 9.827 12.804 1.00 88.38 251 GLU A CA 1
ATOM 1904 C C . GLU A 1 251 ? 6.294 9.278 12.779 1.00 88.38 251 GLU A C 1
ATOM 1906 O O . GLU A 1 251 ? 7.239 10.046 12.587 1.00 88.38 251 GLU A O 1
ATOM 1911 N N . GLN A 1 252 ? 6.464 7.955 12.889 1.00 85.81 252 GLN A N 1
ATOM 1912 C CA . GLN A 1 252 ? 7.780 7.318 12.768 1.00 85.81 252 GLN A CA 1
ATOM 1913 C C . GLN A 1 252 ? 8.431 7.582 11.411 1.00 85.81 252 GLN A C 1
ATOM 1915 O O . GLN A 1 252 ? 9.647 7.772 11.353 1.00 85.81 252 GLN A O 1
ATOM 1920 N N . VAL A 1 253 ? 7.637 7.627 10.335 1.00 81.69 253 VAL A N 1
ATOM 1921 C CA . VAL A 1 253 ? 8.127 7.940 8.986 1.00 81.69 253 VAL A CA 1
ATOM 1922 C C . VAL A 1 253 ? 8.120 9.426 8.638 1.00 81.69 253 VAL A C 1
ATOM 1924 O O . VAL A 1 253 ? 8.354 9.778 7.485 1.00 81.69 253 VAL A O 1
ATOM 1927 N N . GLY A 1 254 ? 7.880 10.309 9.613 1.00 78.62 254 GLY A N 1
ATOM 1928 C CA . GLY A 1 254 ? 7.876 11.758 9.412 1.00 78.62 254 GLY A CA 1
ATOM 1929 C C . GLY A 1 254 ? 6.727 12.267 8.537 1.00 78.62 254 GLY A C 1
ATOM 1930 O O . GLY A 1 254 ? 6.779 13.402 8.067 1.00 78.62 254 GLY A O 1
ATOM 1931 N N . TYR A 1 255 ? 5.683 11.462 8.318 1.00 78.56 255 TYR A N 1
ATOM 1932 C CA . TYR A 1 255 ? 4.517 11.834 7.518 1.00 78.56 255 TYR A CA 1
ATOM 1933 C C . TYR A 1 255 ? 3.442 12.510 8.383 1.00 78.56 255 TYR A C 1
ATOM 1935 O O . TYR A 1 255 ? 2.316 12.032 8.530 1.00 78.56 255 TYR A O 1
ATOM 1943 N N . GLY A 1 256 ? 3.820 13.635 8.996 1.00 79.75 256 GLY A N 1
ATOM 1944 C CA . GLY A 1 256 ? 2.999 14.336 9.988 1.00 79.75 256 GLY A CA 1
ATOM 1945 C C . GLY A 1 256 ? 1.664 14.857 9.449 1.00 79.75 256 GLY A C 1
ATOM 1946 O O . GLY A 1 256 ? 0.689 14.911 10.191 1.00 79.75 256 GLY A O 1
ATOM 1947 N N . THR A 1 257 ? 1.584 15.199 8.163 1.00 79.94 257 THR A N 1
ATOM 1948 C CA . THR A 1 257 ? 0.339 15.636 7.509 1.00 79.94 257 THR A CA 1
ATOM 1949 C C . THR A 1 257 ? -0.712 14.525 7.497 1.00 79.94 257 THR A C 1
ATOM 1951 O O . THR A 1 257 ? -1.827 14.743 7.974 1.00 79.94 257 THR A O 1
ATOM 1954 N N . ALA A 1 258 ? -0.348 13.313 7.064 1.00 83.88 258 ALA A N 1
ATOM 1955 C CA . ALA A 1 258 ? -1.234 12.149 7.127 1.00 83.88 258 ALA A CA 1
ATOM 1956 C C . ALA A 1 258 ? -1.577 11.758 8.570 1.00 83.88 258 ALA A C 1
ATOM 1958 O O . ALA A 1 258 ? -2.741 11.499 8.867 1.00 83.88 258 ALA A O 1
ATOM 1959 N N . ALA A 1 259 ? -0.599 11.792 9.483 1.00 87.44 259 ALA A N 1
ATOM 1960 C CA . ALA A 1 259 ? -0.839 11.523 10.900 1.00 87.44 259 ALA A CA 1
ATOM 1961 C C . ALA A 1 259 ? -1.868 12.495 11.508 1.00 87.44 259 ALA A C 1
ATOM 1963 O O . ALA A 1 259 ? -2.800 12.069 12.186 1.00 87.44 259 ALA A O 1
ATOM 1964 N N . ASN A 1 260 ? -1.740 13.795 11.233 1.00 89.31 260 ASN A N 1
ATOM 1965 C CA . ASN A 1 260 ? -2.661 14.816 11.730 1.00 89.31 260 ASN A CA 1
ATOM 1966 C C . ASN A 1 260 ? -4.055 14.689 11.107 1.00 89.31 260 ASN A C 1
ATOM 1968 O O . ASN A 1 260 ? -5.048 14.801 11.823 1.00 89.31 260 ASN A O 1
ATOM 1972 N N . SER A 1 261 ? -4.129 14.429 9.798 1.00 88.75 261 SER A N 1
ATOM 1973 C CA . SER A 1 261 ? -5.398 14.195 9.100 1.00 88.75 261 SER A CA 1
ATOM 1974 C C . SER A 1 261 ? -6.136 12.988 9.682 1.00 88.75 261 SER A C 1
ATOM 1976 O O . SER A 1 261 ? -7.315 13.079 10.024 1.00 88.75 261 SER A O 1
ATOM 1978 N N . LEU A 1 262 ? -5.426 11.878 9.893 1.00 90.81 262 LEU A N 1
ATOM 1979 C CA . LEU A 1 262 ? -6.017 10.667 10.450 1.00 90.81 262 LEU A CA 1
ATOM 1980 C C . LEU A 1 262 ? -6.414 10.845 11.922 1.00 90.81 262 LEU A C 1
ATOM 1982 O O . LEU A 1 262 ? -7.477 10.391 12.331 1.00 90.81 262 LEU A O 1
ATOM 1986 N N . ARG A 1 263 ? -5.617 11.576 12.712 1.00 92.31 263 ARG A N 1
ATOM 1987 C CA . ARG A 1 263 ? -5.956 11.928 14.101 1.00 92.31 263 ARG A CA 1
ATOM 1988 C C . ARG A 1 263 ? -7.207 12.806 14.183 1.00 92.31 263 ARG A C 1
ATOM 1990 O O . ARG A 1 263 ? -8.019 12.622 15.082 1.00 92.31 263 ARG A O 1
ATOM 1997 N N . PHE A 1 264 ? -7.388 13.732 13.241 1.00 91.81 264 PHE A N 1
ATOM 1998 C CA . PHE A 1 264 ? -8.614 14.522 13.152 1.00 91.81 264 PHE A CA 1
ATOM 1999 C C . PHE A 1 264 ? -9.837 13.629 12.894 1.00 91.81 264 PHE A C 1
ATOM 2001 O O . PHE A 1 264 ? -10.834 13.753 13.601 1.00 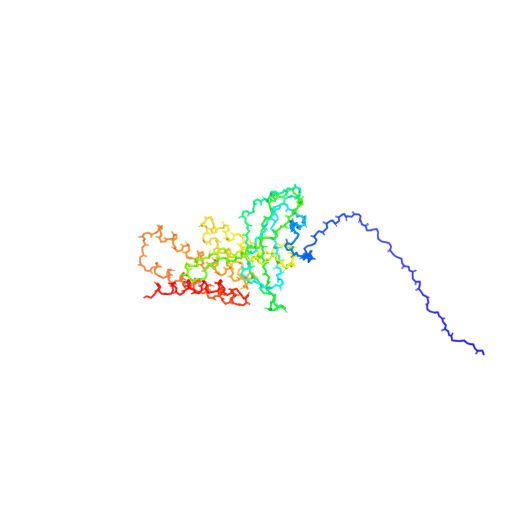91.81 264 PHE A O 1
ATOM 2008 N N . GLN A 1 265 ? -9.742 12.687 11.950 1.00 90.44 265 GLN A N 1
ATOM 2009 C CA . GLN A 1 265 ? -10.818 11.723 11.678 1.00 90.44 265 GLN A CA 1
ATOM 2010 C C . GLN A 1 265 ? -11.112 10.825 12.886 1.00 90.44 265 GLN A C 1
ATOM 2012 O O . GLN A 1 265 ? -12.274 10.594 13.211 1.00 90.44 265 GLN A O 1
ATOM 2017 N N . LEU A 1 266 ? -10.070 10.372 13.587 1.00 90.50 266 LEU A N 1
ATOM 2018 C CA . LEU A 1 266 ? -10.199 9.581 14.809 1.00 90.50 266 LEU A CA 1
ATOM 2019 C C . LEU A 1 266 ? -10.982 10.337 15.894 1.00 90.50 266 LEU A C 1
ATOM 2021 O O . LEU A 1 266 ? -11.894 9.770 16.486 1.00 90.50 266 LEU A O 1
ATOM 2025 N N . ASN A 1 267 ? -10.675 11.618 16.119 1.00 90.19 267 ASN A N 1
ATOM 2026 C CA . ASN A 1 267 ? -11.390 12.435 17.103 1.00 90.19 267 ASN A CA 1
ATOM 2027 C C . ASN A 1 267 ? -12.877 12.572 16.753 1.00 90.19 267 ASN A C 1
ATOM 2029 O O . ASN A 1 267 ? -13.722 12.415 17.627 1.00 90.19 267 ASN A O 1
ATOM 2033 N N . GLN A 1 268 ? -13.202 12.796 15.476 1.00 88.88 268 GLN A N 1
ATOM 2034 C CA . GLN A 1 268 ? -14.593 12.865 15.017 1.00 88.88 268 GLN A CA 1
ATOM 2035 C C . GLN A 1 268 ? -15.339 11.539 15.229 1.00 88.88 268 GLN A C 1
ATOM 2037 O O . GLN A 1 268 ? -16.495 11.541 15.641 1.00 88.88 268 GLN A O 1
ATOM 2042 N N . LEU A 1 269 ? -14.675 10.405 14.988 1.00 84.38 269 LEU A N 1
ATOM 2043 C CA . LEU A 1 269 ? -15.252 9.076 15.202 1.00 84.38 269 LEU A CA 1
ATOM 2044 C C . LEU A 1 269 ? -15.546 8.805 16.687 1.00 84.38 269 LEU A C 1
ATOM 2046 O O . LEU A 1 269 ? -16.548 8.168 17.008 1.00 84.38 269 LEU A O 1
ATOM 2050 N N . VAL A 1 270 ? -14.668 9.256 17.588 1.00 81.50 270 VAL A N 1
ATOM 2051 C CA . VAL A 1 270 ? -14.848 9.099 19.040 1.00 81.50 270 VAL A CA 1
ATOM 2052 C C . VAL A 1 270 ? -15.963 10.014 19.549 1.00 81.50 270 VAL A C 1
ATOM 2054 O O . VAL A 1 270 ? -16.833 9.540 20.268 1.00 81.50 270 VAL A O 1
ATOM 2057 N N . GLU A 1 271 ? -15.998 11.277 19.113 1.00 79.44 271 GLU A N 1
ATOM 2058 C CA . GLU A 1 271 ? -17.050 12.243 19.475 1.00 79.44 271 GLU A CA 1
ATOM 2059 C C . GLU A 1 271 ? -18.454 11.799 19.026 1.00 79.44 271 GLU A C 1
ATOM 2061 O O . GLU A 1 271 ? -19.436 12.108 19.689 1.00 79.44 271 GLU A O 1
ATOM 2066 N N . GLN A 1 272 ? -18.571 11.059 17.918 1.00 66.25 272 GLN A N 1
ATOM 2067 C CA . GLN A 1 272 ? -19.848 10.501 17.448 1.00 66.25 272 GLN A CA 1
ATOM 2068 C C . GLN A 1 272 ? -20.300 9.248 18.219 1.00 66.25 272 GLN A C 1
ATOM 2070 O O . GLN A 1 272 ? -21.440 8.812 18.055 1.00 66.25 272 GLN A O 1
ATOM 2075 N N . GLY A 1 273 ? -19.408 8.641 19.010 1.00 57.62 273 GLY A N 1
ATOM 2076 C CA . GLY A 1 273 ? -19.689 7.451 19.816 1.00 57.62 273 GLY A CA 1
ATOM 2077 C C . GLY A 1 273 ? -20.077 7.733 21.273 1.00 57.62 273 GLY A C 1
ATOM 2078 O O . GLY A 1 273 ? -20.469 6.788 21.961 1.00 57.62 273 GLY A O 1
ATOM 2079 N N . GLU A 1 274 ? -19.953 8.982 21.738 1.00 49.16 274 GLU A N 1
ATOM 2080 C CA . GLU A 1 274 ? -20.379 9.459 23.070 1.00 49.16 274 GLU A CA 1
ATOM 2081 C C . GLU A 1 274 ? -21.815 10.013 23.060 1.00 49.16 274 GLU A C 1
ATOM 2083 O O . GLU A 1 274 ? -22.542 9.752 24.051 1.00 49.16 274 GLU A O 1
#

Sequence (274 aa):
MRSIVSSLGLMGVLLGLAMPVSAEVLLQAGATETKLVTAESHRPLRHRLTAEAGQTIAIQLKLANNNPDIVSRVAVYAEGKYTPLEVDSQVSYRTVDPTQKSQISHLIVLTLPGDRGSGRVAYEIEPLFDYDGSPQFGMEASVETTDGLMPSTVRYRMMVETATVSQKLLLEAQERQARADYEGAIATYTRAINLNPDIADFYAQRGSAYLALSEATDVSSTVQQASAVQQASAVQQAVVTDWETAVQLYEQVGYGTAANSLRFQLNQLVEQGE

pLDDT: mean 70.66, std 23.19, range [23.44, 97.94]

Foldseek 3Di:
DDDDDDDDDDDDDDDDDDDDDDDPPDPDQDDKDFDWDFLVDPDFPWDKDKDFAQFKKKKKKWWPVLPLQWDKDKFKDFPPDPDGDDFPFKDWFWDADPVHLPIIIIMIITTHHDDGPPGMTMMIMGIDTDGNPDDPDDDPPPPPPPVDPPVRTIGIIMTMGGDDPLRVLLRVLVVCVVVVVLVSSLVSLVVSCVVPVLTLCSLQVNLVSLVSVLVVCVVVDPDDPDVNVVSVVVSLVSSLVSLVSSLVSCVSSVVNVSSVVSVVVSVVSVVVVD

Organism: NCBI:txid1967444

Radius of gyration: 25.95 Å; chains: 1; bounding box: 115×65×52 Å

Secondary structure (DSSP, 8-state):
-----------------PPP--------TT--EEE---TT------EEEEEETT-EEEEEEEETT--TTEEEEEEEEETT--SPBP-S-EEEEEEEETTEEEEEEEEEEEEPSS-TTS-EEEEEEEEEEEE-----TT-----------------EEEEEEEPPHHHHHHHHHHHHHHTT-HHHHHHHHHHHHHH-TT-HHHHHHHHHHHHHHHHHHHHH----TTHHHHHHHHHHHHHHHHHHHHHHHHHHTT-HHHHHHHHHHHHHHHHTT-